Protein AF-E3MGV8-F1 (afdb_monomer_lite)

Organism: Caenorhabditis remanei (NCBI:txid31234)

Structure (mmCIF, N/CA/C/O backbone):
data_AF-E3MGV8-F1
#
_entry.id   AF-E3MGV8-F1
#
loop_
_atom_site.group_PDB
_atom_site.id
_atom_site.type_symbol
_atom_site.label_atom_id
_atom_site.label_alt_id
_atom_site.label_comp_id
_atom_site.label_asym_id
_atom_site.label_entity_id
_atom_site.label_seq_id
_atom_site.pdbx_PDB_ins_code
_atom_site.Cartn_x
_atom_site.Cartn_y
_atom_site.Cartn_z
_atom_site.occupancy
_atom_site.B_iso_or_equiv
_atom_site.auth_seq_id
_atom_site.auth_comp_id
_atom_site.auth_asym_id
_atom_site.auth_atom_id
_atom_site.pdbx_PDB_model_num
ATOM 1 N N . MET A 1 1 ? -1.929 -2.936 2.371 1.00 75.44 1 MET A N 1
ATOM 2 C CA . MET A 1 1 ? -3.155 -2.346 2.898 1.00 75.44 1 MET A CA 1
ATOM 3 C C . MET A 1 1 ? -4.130 -3.472 2.966 1.00 75.44 1 MET A C 1
ATOM 5 O O . MET A 1 1 ? -4.571 -3.972 1.936 1.00 75.44 1 MET A O 1
ATOM 9 N N . SER A 1 2 ? -4.279 -3.931 4.190 1.00 83.69 2 SER A N 1
ATOM 10 C CA . SER A 1 2 ? -5.145 -5.009 4.624 1.00 83.69 2 SER A CA 1
ATOM 11 C C . SER A 1 2 ? -6.063 -4.437 5.692 1.00 83.69 2 SER A C 1
ATOM 13 O O . SER A 1 2 ? -5.831 -3.326 6.197 1.00 83.69 2 SER A O 1
ATOM 15 N N . PHE A 1 3 ? -7.069 -5.204 6.084 1.00 87.88 3 PHE A N 1
ATOM 16 C CA . PHE A 1 3 ? -7.891 -4.831 7.233 1.00 87.88 3 PHE A CA 1
ATOM 17 C C . PHE A 1 3 ? -7.049 -4.717 8.509 1.00 87.88 3 PHE A C 1
ATOM 19 O O . PHE A 1 3 ? -7.281 -3.837 9.338 1.00 87.88 3 PHE A O 1
ATOM 26 N N . GLU A 1 4 ? -5.975 -5.500 8.614 1.00 88.12 4 GLU A N 1
ATOM 27 C CA . GLU A 1 4 ? -5.018 -5.476 9.727 1.00 88.12 4 GLU A CA 1
ATOM 28 C C . GLU A 1 4 ? -4.284 -4.140 9.903 1.00 88.12 4 GLU A C 1
ATOM 30 O O . GLU A 1 4 ? -3.794 -3.855 10.990 1.00 88.12 4 GLU A O 1
ATOM 35 N N . THR A 1 5 ? -4.219 -3.295 8.871 1.00 89.69 5 THR A N 1
ATOM 36 C CA . THR A 1 5 ? -3.551 -1.982 8.933 1.00 89.69 5 THR A CA 1
ATOM 37 C C . THR A 1 5 ? -4.519 -0.808 8.811 1.00 89.69 5 THR A C 1
ATOM 39 O O . THR A 1 5 ? -4.082 0.327 8.646 1.00 89.69 5 THR A O 1
ATOM 42 N N . PHE A 1 6 ? -5.829 -1.051 8.852 1.00 90.69 6 PHE A N 1
ATOM 43 C CA . PHE A 1 6 ? -6.860 -0.024 8.704 1.00 90.69 6 PHE A CA 1
ATOM 44 C C . PHE A 1 6 ? -7.769 0.026 9.933 1.00 90.69 6 PHE A C 1
ATOM 46 O O . PHE A 1 6 ? -8.224 -1.005 10.425 1.00 90.69 6 PHE A O 1
ATOM 53 N N . CYS A 1 7 ? -8.042 1.228 10.439 1.00 91.12 7 CYS A N 1
ATOM 54 C CA . CYS A 1 7 ? -9.047 1.449 11.473 1.00 91.12 7 CYS A CA 1
ATOM 55 C C . CYS A 1 7 ? -10.311 2.036 10.840 1.00 91.12 7 CYS A C 1
ATOM 57 O O . CYS A 1 7 ? -10.295 3.193 10.420 1.00 91.12 7 CYS A O 1
ATOM 59 N N . ALA A 1 8 ? -11.402 1.265 10.814 1.00 89.56 8 ALA A N 1
ATOM 60 C CA . ALA A 1 8 ? -12.671 1.701 10.232 1.00 89.56 8 ALA A CA 1
ATOM 61 C C . ALA A 1 8 ? -13.305 2.876 10.994 1.00 89.56 8 ALA A C 1
ATOM 63 O O . ALA A 1 8 ? -13.773 3.817 10.361 1.00 89.56 8 ALA A O 1
ATOM 64 N N . TYR A 1 9 ? -13.231 2.887 12.332 1.00 91.00 9 TYR A N 1
ATOM 65 C CA . TYR A 1 9 ? -13.786 3.977 13.147 1.00 91.00 9 TYR A CA 1
ATOM 66 C C . TYR A 1 9 ? -13.174 5.343 12.824 1.00 91.00 9 TYR A C 1
ATOM 68 O O . TYR A 1 9 ? -13.880 6.345 12.791 1.00 91.00 9 TYR A O 1
ATOM 76 N N . CYS A 1 10 ? -11.865 5.394 12.564 1.00 91.19 10 CYS A N 1
ATOM 77 C CA . CYS A 1 10 ? -11.175 6.648 12.252 1.00 91.19 10 CYS A CA 1
ATOM 78 C C . CYS A 1 10 ? -10.914 6.856 10.758 1.00 91.19 10 CYS A C 1
ATOM 80 O O . CYS A 1 10 ? -10.463 7.930 10.370 1.00 91.19 10 CYS A O 1
ATOM 82 N N . SER A 1 11 ? -11.144 5.841 9.921 1.00 88.75 11 SER A N 1
ATOM 83 C CA . SER A 1 11 ? -10.718 5.820 8.516 1.00 88.75 11 SER A CA 1
ATOM 84 C C . SER A 1 11 ? -9.218 6.112 8.321 1.00 88.75 11 SER A C 1
ATOM 86 O O . SER A 1 11 ? -8.808 6.737 7.341 1.00 88.75 11 SER A O 1
ATOM 88 N N . ILE A 1 12 ? -8.379 5.650 9.257 1.00 88.12 12 ILE A N 1
ATOM 89 C CA . ILE A 1 12 ? -6.921 5.856 9.246 1.00 88.12 12 ILE A CA 1
ATOM 90 C C . ILE A 1 12 ? -6.221 4.571 8.818 1.00 88.12 12 ILE A C 1
ATOM 92 O O . ILE A 1 12 ? -6.570 3.475 9.264 1.00 88.12 12 ILE A O 1
ATOM 96 N N . HIS A 1 13 ? -5.191 4.726 7.987 1.00 87.62 13 HIS A N 1
ATOM 97 C CA . HIS A 1 13 ? -4.306 3.639 7.605 1.00 87.62 13 HIS A CA 1
ATOM 98 C C . HIS A 1 13 ? -2.948 3.757 8.294 1.00 87.62 13 HIS A C 1
ATOM 100 O O . HIS A 1 13 ? -2.362 4.837 8.353 1.00 87.62 13 HIS A O 1
ATOM 106 N N . PHE A 1 14 ? -2.437 2.620 8.742 1.00 86.69 14 PHE A N 1
ATOM 107 C CA . PHE A 1 14 ? -1.170 2.487 9.445 1.00 86.69 14 PHE A CA 1
ATOM 108 C C . PHE A 1 14 ? -0.128 1.805 8.559 1.00 86.69 14 PHE A C 1
ATOM 110 O O . PHE A 1 14 ? -0.459 1.085 7.611 1.00 86.69 14 PHE A O 1
ATOM 117 N N . LEU A 1 15 ? 1.151 2.044 8.850 1.00 82.12 15 LEU A N 1
ATOM 118 C CA . LEU A 1 15 ? 2.240 1.390 8.125 1.00 82.12 15 LEU A CA 1
ATOM 119 C C . LEU A 1 15 ? 2.391 -0.068 8.558 1.00 82.12 15 LEU A C 1
ATOM 121 O O . LEU A 1 15 ? 2.665 -0.926 7.707 1.00 82.12 15 LEU A O 1
ATOM 125 N N . ASP A 1 16 ? 2.170 -0.312 9.850 1.00 83.56 16 ASP A N 1
ATOM 126 C CA . ASP A 1 16 ? 2.366 -1.583 10.535 1.00 83.56 16 ASP A CA 1
ATOM 127 C C . ASP A 1 16 ? 1.111 -1.980 11.347 1.00 83.56 16 ASP A C 1
ATOM 129 O O . ASP A 1 16 ? 0.490 -1.114 11.976 1.00 83.56 16 ASP A O 1
ATOM 133 N N . PRO A 1 17 ? 0.715 -3.268 11.369 1.00 88.94 17 PRO A N 1
ATOM 134 C CA . PRO A 1 17 ? -0.397 -3.744 12.196 1.00 88.94 17 PRO A CA 1
ATOM 135 C C . PRO A 1 17 ? -0.243 -3.411 13.688 1.00 88.94 17 PRO A C 1
ATOM 137 O O . PRO A 1 17 ? -1.228 -3.109 14.359 1.00 88.94 17 PRO A O 1
ATOM 140 N N . PHE A 1 18 ? 0.983 -3.399 14.214 1.00 90.88 18 PHE A N 1
ATOM 141 C CA . PHE A 1 18 ? 1.270 -3.028 15.598 1.00 90.88 18 PHE A CA 1
ATOM 142 C C . PHE A 1 18 ? 0.852 -1.586 15.907 1.00 90.88 18 PHE A C 1
ATOM 144 O O . PHE A 1 18 ? 0.292 -1.319 16.971 1.00 90.88 18 PHE A O 1
ATOM 151 N N . GLU A 1 19 ? 1.065 -0.654 14.973 1.00 92.12 19 GLU A N 1
ATOM 152 C CA . GLU A 1 19 ? 0.621 0.735 15.133 1.00 92.12 19 GLU A CA 1
ATOM 153 C C . GLU A 1 19 ? -0.908 0.824 15.196 1.00 92.12 19 GLU A C 1
ATOM 155 O O . GLU A 1 19 ? -1.439 1.556 16.035 1.00 92.12 19 GLU A O 1
ATOM 160 N N . LYS A 1 20 ? -1.622 0.037 14.374 1.00 91.88 20 LYS A N 1
ATOM 161 C CA . LYS A 1 20 ? -3.088 -0.066 14.453 1.00 91.88 20 LYS A CA 1
ATOM 162 C C . LYS A 1 20 ? -3.519 -0.603 15.817 1.00 91.88 20 LYS A C 1
ATOM 164 O O . LYS A 1 20 ? -4.413 -0.027 16.430 1.00 91.88 20 LYS A O 1
ATOM 169 N N . VAL A 1 21 ? -2.899 -1.680 16.302 1.00 93.12 21 VAL A N 1
ATOM 170 C CA . VAL A 1 21 ? -3.231 -2.278 17.608 1.00 93.12 21 VAL A CA 1
ATOM 171 C C . VAL A 1 21 ? -3.042 -1.260 18.731 1.00 93.12 21 VAL A C 1
ATOM 173 O O . VAL A 1 21 ? -3.936 -1.075 19.556 1.00 93.12 21 VAL A O 1
ATOM 176 N N . LEU A 1 22 ? -1.920 -0.536 18.729 1.00 95.25 22 LEU A N 1
ATOM 177 C CA . LEU A 1 22 ? -1.658 0.517 19.707 1.00 95.25 22 LEU A CA 1
ATOM 178 C C . LEU A 1 22 ? -2.684 1.658 19.607 1.00 95.25 22 LEU A C 1
ATOM 180 O O . LEU A 1 22 ? -3.145 2.166 20.627 1.00 95.25 22 LEU A O 1
ATOM 184 N N . HIS A 1 23 ? -3.069 2.051 18.392 1.00 95.25 23 HIS A N 1
ATOM 185 C CA . HIS A 1 23 ? -4.115 3.047 18.171 1.00 95.25 23 HIS A CA 1
ATOM 186 C C . HIS A 1 23 ? -5.469 2.589 18.732 1.00 95.25 23 HIS A C 1
ATOM 188 O O . HIS A 1 23 ? -6.098 3.336 19.478 1.00 95.25 23 HIS A O 1
ATOM 194 N N . VAL A 1 24 ? -5.898 1.360 18.433 1.00 95.00 24 VAL A N 1
ATOM 195 C CA . VAL A 1 24 ? -7.166 0.794 18.920 1.00 95.00 24 VAL A CA 1
ATOM 196 C C . VAL A 1 24 ? -7.194 0.716 20.446 1.00 95.00 24 VAL A C 1
ATOM 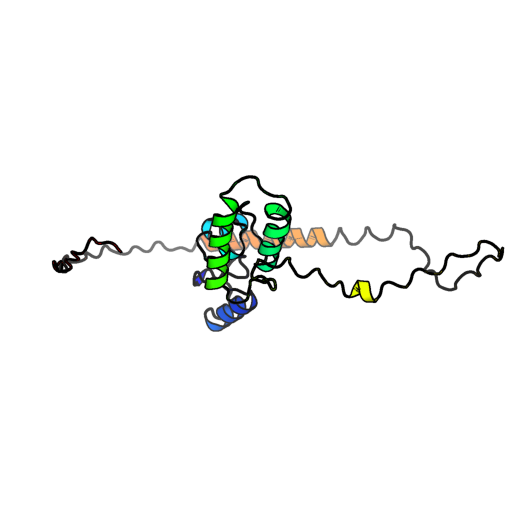198 O O . VAL A 1 24 ? -8.178 1.124 21.060 1.00 95.00 24 VAL A O 1
ATOM 201 N N . ALA A 1 25 ? -6.097 0.283 21.070 1.00 94.88 25 ALA A N 1
ATOM 202 C CA . ALA A 1 25 ? -5.979 0.244 22.525 1.00 94.88 25 ALA A CA 1
ATOM 203 C C . ALA A 1 25 ? -6.129 1.634 23.168 1.00 94.88 25 ALA A C 1
ATOM 205 O O . ALA A 1 25 ? -6.809 1.776 24.182 1.00 94.88 25 ALA A O 1
ATOM 206 N N . ASN A 1 26 ? -5.527 2.665 22.568 1.00 96.31 26 ASN A N 1
ATOM 207 C CA . ASN A 1 26 ? -5.500 4.012 23.143 1.00 96.31 26 ASN A CA 1
ATOM 208 C C . ASN A 1 26 ? -6.743 4.857 22.825 1.00 96.31 26 ASN A C 1
ATOM 210 O O . ASN A 1 26 ? -7.054 5.770 23.589 1.00 96.31 26 ASN A O 1
ATOM 214 N N . HIS A 1 27 ? -7.428 4.595 21.708 1.00 95.00 27 HIS A N 1
ATOM 215 C CA . HIS A 1 27 ? -8.516 5.447 21.210 1.00 95.00 27 HIS A CA 1
ATOM 216 C C . HIS A 1 27 ? -9.893 4.775 21.192 1.00 95.00 27 HIS A C 1
ATOM 218 O O . HIS A 1 27 ? -10.889 5.485 21.288 1.00 95.00 27 HIS A O 1
ATOM 224 N N . HIS A 1 28 ? -9.954 3.441 21.129 1.00 93.94 28 HIS A N 1
ATOM 225 C CA . HIS A 1 28 ? -11.202 2.669 20.988 1.00 93.94 28 HIS A CA 1
ATOM 226 C C . HIS A 1 28 ? -11.406 1.664 22.128 1.00 93.94 28 HIS A C 1
ATOM 228 O O . HIS A 1 28 ? -12.118 0.676 21.982 1.00 93.94 28 HIS A O 1
ATOM 234 N N . GLY A 1 29 ? -10.726 1.867 23.262 1.00 91.62 29 GLY A N 1
ATOM 235 C CA . GLY A 1 29 ? -10.839 0.987 24.431 1.00 91.62 29 GLY A CA 1
ATOM 236 C C . GLY A 1 29 ? -10.360 -0.448 24.187 1.00 91.62 29 GLY A C 1
ATOM 237 O O . GLY A 1 29 ? -10.723 -1.342 24.943 1.00 91.62 29 GLY A O 1
ATOM 238 N N . GLY A 1 30 ? -9.560 -0.677 23.140 1.00 89.12 30 GLY A N 1
ATOM 239 C CA . GLY A 1 30 ? -9.080 -2.007 22.770 1.00 89.12 30 GLY A CA 1
ATOM 240 C C . GLY A 1 30 ? -10.041 -2.828 21.911 1.00 89.12 30 GLY A C 1
ATOM 241 O O . GLY A 1 30 ? -9.673 -3.939 21.547 1.00 89.12 30 GLY A O 1
ATOM 242 N N . LEU A 1 31 ? -11.212 -2.299 21.545 1.00 87.44 31 LEU A N 1
ATOM 243 C CA . LEU A 1 31 ? -12.164 -2.987 20.673 1.00 87.44 31 LEU A CA 1
ATOM 244 C C . LEU A 1 31 ? -11.849 -2.669 19.203 1.00 87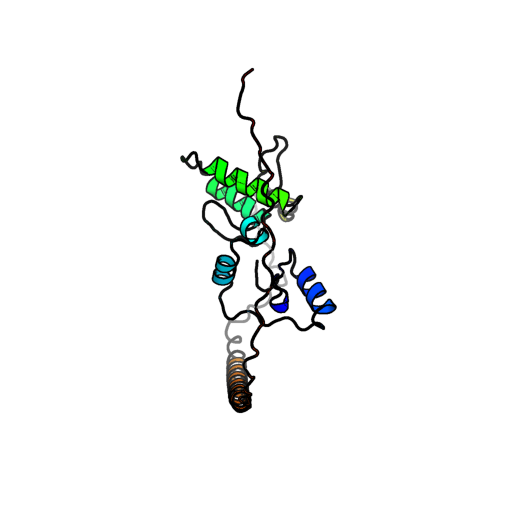.44 31 LEU A C 1
ATOM 246 O O . LEU A 1 31 ? -12.022 -1.522 18.774 1.00 87.44 31 LEU A O 1
ATOM 250 N N . PRO A 1 32 ? -11.322 -3.628 18.418 1.00 82.62 32 PRO A N 1
ATOM 251 C CA . PRO A 1 32 ? -11.091 -3.397 17.004 1.00 82.62 32 PRO A CA 1
ATOM 252 C C . PRO A 1 32 ? -12.435 -3.312 16.268 1.00 82.62 32 PRO A C 1
ATOM 254 O O . PRO A 1 32 ? -13.342 -4.083 16.574 1.00 82.62 32 PRO A O 1
ATOM 257 N N . PRO A 1 33 ? -12.573 -2.413 15.278 1.00 81.88 33 PRO A N 1
ATOM 258 C CA . PRO A 1 33 ? -13.749 -2.428 14.423 1.00 81.88 33 PRO A CA 1
ATOM 259 C C . PRO A 1 33 ? -13.840 -3.765 13.674 1.00 81.88 33 PRO A C 1
ATOM 261 O O . PRO A 1 33 ? -12.786 -4.318 13.325 1.00 81.88 33 PRO A O 1
ATOM 264 N N . PRO A 1 34 ? -15.061 -4.245 13.375 1.00 84.62 34 PRO A N 1
ATOM 265 C CA . PRO A 1 34 ? -15.243 -5.445 12.575 1.00 84.62 34 PRO A CA 1
ATOM 266 C C . PRO A 1 34 ? -14.579 -5.274 11.208 1.00 84.62 34 PRO A C 1
ATOM 268 O O . PRO A 1 34 ? -14.485 -4.164 10.662 1.00 84.62 34 PRO A O 1
ATOM 271 N N . ASN A 1 35 ? -14.092 -6.383 10.654 1.00 83.12 35 ASN A N 1
ATOM 272 C CA . ASN A 1 35 ? -13.606 -6.377 9.283 1.00 83.12 35 ASN A CA 1
ATOM 273 C C . ASN A 1 35 ? -14.783 -6.058 8.348 1.00 83.12 35 ASN A C 1
ATOM 275 O O . ASN A 1 35 ? -15.895 -6.534 8.572 1.00 83.12 35 ASN A O 1
ATOM 279 N N . PRO A 1 36 ? -14.576 -5.241 7.307 1.00 83.31 36 PRO A N 1
ATOM 280 C CA . PRO A 1 36 ? -15.653 -4.924 6.388 1.00 83.31 36 PRO A CA 1
ATOM 281 C C . PRO A 1 36 ? -16.049 -6.171 5.580 1.00 83.31 36 PRO A C 1
ATOM 283 O O . PRO A 1 36 ? -15.195 -6.985 5.230 1.00 83.31 36 PRO A O 1
ATOM 286 N N . VAL A 1 37 ? -17.333 -6.274 5.221 1.00 89.94 37 VAL A N 1
ATOM 287 C CA . VAL A 1 37 ? -17.941 -7.404 4.478 1.00 89.94 37 VAL A CA 1
ATOM 288 C C . VAL A 1 37 ? -17.593 -7.366 2.977 1.00 89.94 37 VAL A C 1
ATOM 290 O O . VAL A 1 37 ? -18.415 -7.592 2.093 1.00 89.94 37 VAL A O 1
ATOM 293 N N . ILE A 1 38 ? -16.358 -6.994 2.652 1.00 91.12 38 ILE A N 1
ATOM 294 C CA . ILE A 1 38 ? -15.835 -6.939 1.288 1.00 91.12 38 ILE A CA 1
ATOM 295 C C . ILE A 1 38 ? -14.502 -7.671 1.230 1.00 91.12 38 ILE A C 1
ATOM 297 O O . ILE A 1 38 ? -13.799 -7.799 2.227 1.00 91.12 38 ILE A O 1
ATOM 301 N N . SER A 1 39 ? -14.112 -8.120 0.039 1.00 90.94 39 SER A N 1
ATOM 302 C CA . SER A 1 39 ? -12.771 -8.678 -0.148 1.00 90.94 39 SER A CA 1
ATOM 303 C C . SER A 1 39 ? -11.695 -7.600 0.014 1.00 90.94 39 SER A C 1
ATOM 305 O O . SER A 1 39 ? -11.910 -6.427 -0.311 1.00 90.94 39 SER A O 1
ATOM 307 N N . GLU A 1 40 ? -10.496 -7.994 0.450 1.00 88.31 40 GLU A N 1
ATOM 308 C CA . GLU A 1 40 ? -9.362 -7.066 0.535 1.00 88.31 40 GLU A CA 1
ATOM 309 C C . GLU A 1 40 ? -9.000 -6.449 -0.819 1.00 88.31 40 GLU A C 1
ATOM 311 O O . GLU A 1 40 ? -8.595 -5.289 -0.884 1.00 88.31 40 GLU A O 1
ATOM 316 N N . ASP A 1 41 ? -9.148 -7.199 -1.910 1.00 86.88 41 ASP A N 1
ATOM 317 C CA . ASP A 1 41 ? -8.880 -6.675 -3.248 1.00 86.88 41 ASP A CA 1
ATOM 318 C C . ASP A 1 41 ? -9.857 -5.556 -3.603 1.00 86.88 41 ASP A C 1
ATOM 320 O O . ASP A 1 41 ? -9.444 -4.505 -4.098 1.00 86.88 41 ASP A O 1
ATOM 324 N N . TYR A 1 42 ? -11.137 -5.724 -3.264 1.00 88.56 42 TYR A N 1
ATOM 325 C CA . TYR A 1 42 ? -12.126 -4.669 -3.445 1.00 88.56 42 TYR A CA 1
ATOM 326 C C . TYR A 1 42 ? -11.852 -3.467 -2.534 1.00 88.56 42 TYR A C 1
ATOM 328 O O . TYR A 1 42 ? -11.885 -2.324 -2.992 1.00 88.56 42 TYR A O 1
ATOM 336 N N . PHE A 1 43 ? -11.474 -3.708 -1.277 1.00 89.12 43 PHE A N 1
ATOM 337 C CA . PHE A 1 43 ? -11.045 -2.657 -0.355 1.00 89.12 43 PHE A CA 1
ATOM 338 C C . PHE A 1 43 ? -9.873 -1.841 -0.922 1.00 89.12 43 PHE A C 1
ATOM 340 O O . PHE A 1 43 ? -9.915 -0.612 -0.946 1.00 89.12 43 PHE A O 1
ATOM 347 N N . ARG A 1 44 ? -8.843 -2.497 -1.466 1.00 87.12 44 ARG A N 1
ATOM 348 C CA . ARG A 1 44 ? -7.690 -1.817 -2.082 1.00 87.12 44 ARG A CA 1
ATOM 349 C C . ARG A 1 44 ? -8.095 -0.972 -3.290 1.00 87.12 44 ARG A C 1
ATOM 351 O O . ARG A 1 44 ? -7.538 0.108 -3.469 1.00 87.12 44 ARG A O 1
ATOM 358 N N . ILE A 1 45 ? -9.067 -1.423 -4.086 1.00 86.75 45 ILE A N 1
ATOM 359 C CA . ILE A 1 45 ? -9.612 -0.650 -5.214 1.00 86.75 45 ILE A CA 1
ATOM 360 C C . ILE A 1 45 ? -10.327 0.610 -4.712 1.00 86.75 45 ILE A C 1
ATOM 362 O O . ILE A 1 45 ? -10.067 1.705 -5.220 1.00 86.75 45 ILE A O 1
ATOM 366 N N . LEU A 1 46 ? -11.183 0.490 -3.693 1.00 88.06 46 LEU A N 1
ATOM 367 C CA . LEU A 1 46 ? -11.871 1.641 -3.095 1.00 88.06 46 LEU A CA 1
ATOM 368 C C . LEU A 1 46 ? -10.877 2.651 -2.508 1.00 88.06 46 LEU A C 1
ATOM 370 O O . LEU A 1 46 ? -11.043 3.861 -2.654 1.00 88.06 46 LEU A O 1
ATOM 374 N N . HIS A 1 47 ? -9.792 2.153 -1.920 1.00 87.19 47 HIS A N 1
ATOM 375 C CA . HIS A 1 47 ? -8.747 2.962 -1.307 1.00 87.19 47 HIS A CA 1
ATOM 376 C C . HIS A 1 47 ? -7.556 3.247 -2.236 1.00 87.19 47 HIS A C 1
ATOM 378 O O . HIS A 1 47 ? -6.512 3.681 -1.760 1.00 87.19 47 HIS A O 1
ATOM 384 N N . HIS A 1 48 ? -7.672 3.082 -3.559 1.00 84.94 48 HIS A N 1
ATOM 385 C CA . HIS A 1 48 ? -6.523 3.224 -4.469 1.00 84.94 48 HIS A CA 1
ATOM 386 C C . HIS A 1 48 ? -5.916 4.638 -4.516 1.00 84.94 48 HIS A C 1
ATOM 388 O O . HIS A 1 48 ? -4.771 4.807 -4.934 1.00 84.94 48 HIS A O 1
ATOM 394 N N . TYR A 1 49 ? -6.658 5.666 -4.097 1.00 85.25 49 TYR A N 1
ATOM 395 C CA . TYR A 1 49 ? -6.136 7.028 -3.950 1.00 85.25 49 TYR A CA 1
ATOM 396 C C . TYR A 1 49 ? -5.254 7.201 -2.710 1.00 85.25 49 TYR A C 1
ATOM 398 O O . TYR A 1 49 ? -4.578 8.218 -2.580 1.00 85.25 49 TYR A O 1
ATOM 406 N N . GLN A 1 50 ? -5.260 6.234 -1.789 1.00 88.31 50 GLN A N 1
ATOM 407 C CA . GLN A 1 50 ? -4.466 6.315 -0.577 1.00 88.31 50 GLN A CA 1
ATOM 408 C C . GLN A 1 50 ? -2.973 6.197 -0.922 1.00 88.31 50 GLN A C 1
ATOM 410 O O . GLN A 1 50 ? -2.564 5.183 -1.500 1.00 88.31 50 GLN A O 1
ATOM 415 N N . PRO A 1 51 ? -2.150 7.177 -0.505 1.00 86.81 51 PRO A N 1
ATOM 416 C CA . PRO A 1 51 ? -0.691 7.195 -0.636 1.00 86.81 51 PRO A CA 1
ATOM 417 C C . PRO A 1 51 ? -0.023 5.817 -0.476 1.00 86.81 51 PRO A C 1
ATOM 419 O O . PRO A 1 51 ? 0.646 5.280 -1.359 1.00 86.81 51 PRO A O 1
ATOM 422 N N . LEU A 1 52 ? -0.318 5.175 0.648 1.00 84.38 52 LEU A N 1
ATOM 423 C CA . LEU A 1 52 ? 0.264 3.900 1.043 1.00 84.38 52 LEU A CA 1
ATOM 424 C C . LEU A 1 52 ? -0.248 2.696 0.228 1.00 84.38 52 LEU A C 1
ATOM 426 O O . LEU A 1 52 ? 0.473 1.704 0.105 1.00 84.38 52 LEU A O 1
ATOM 430 N N . VAL A 1 53 ? -1.457 2.762 -0.346 1.00 88.62 53 VAL A N 1
ATOM 431 C CA . VAL A 1 53 ? -1.941 1.753 -1.310 1.00 88.62 53 VAL A CA 1
ATOM 432 C C . VAL A 1 53 ? -1.159 1.891 -2.612 1.00 88.62 53 VAL A C 1
ATOM 434 O O . VAL A 1 53 ? -0.630 0.901 -3.117 1.00 88.62 53 VAL A O 1
ATOM 437 N N . GLN A 1 54 ? -1.011 3.116 -3.120 1.00 90.50 54 GLN A N 1
ATOM 438 C CA . GLN A 1 54 ? -0.248 3.393 -4.341 1.00 90.50 54 GLN A CA 1
ATOM 439 C C . GLN A 1 54 ? 1.217 2.975 -4.197 1.00 90.50 54 GLN A C 1
ATOM 441 O O . GLN A 1 54 ? 1.767 2.320 -5.082 1.00 90.50 54 GLN A O 1
ATOM 446 N N . ALA A 1 55 ? 1.829 3.253 -3.044 1.00 90.12 55 ALA A N 1
ATOM 447 C CA . ALA A 1 55 ? 3.208 2.874 -2.753 1.00 90.12 55 ALA A CA 1
ATOM 448 C C . ALA A 1 55 ? 3.456 1.355 -2.783 1.00 90.12 55 ALA A C 1
ATOM 450 O O . ALA A 1 55 ? 4.575 0.911 -3.028 1.00 90.12 55 ALA A O 1
ATOM 451 N N . ARG A 1 56 ? 2.424 0.541 -2.545 1.00 90.56 56 ARG A N 1
ATOM 452 C CA . ARG A 1 56 ? 2.502 -0.929 -2.558 1.00 90.56 56 ARG A CA 1
ATOM 453 C C . ARG A 1 56 ? 1.893 -1.559 -3.812 1.00 90.56 56 ARG A C 1
ATOM 455 O O . ARG A 1 56 ? 1.855 -2.779 -3.917 1.00 90.56 56 ARG A O 1
ATOM 462 N N . THR A 1 57 ? 1.447 -0.750 -4.767 1.00 91.44 57 THR A N 1
ATOM 463 C CA . THR A 1 57 ? 0.824 -1.218 -6.008 1.00 91.44 57 THR A CA 1
ATOM 464 C C . THR A 1 57 ? 1.771 -0.974 -7.171 1.00 91.44 57 THR A C 1
ATOM 466 O O . THR A 1 57 ? 2.302 0.126 -7.326 1.00 91.44 57 THR A O 1
ATOM 469 N N . CYS A 1 58 ? 2.000 -1.991 -8.002 1.00 91.19 58 CYS A N 1
ATOM 470 C CA . CYS A 1 58 ? 2.815 -1.833 -9.197 1.00 91.19 58 CYS A CA 1
ATOM 471 C C . CYS A 1 58 ? 2.125 -0.851 -10.156 1.00 91.19 58 CYS A C 1
ATOM 473 O O . CYS A 1 58 ? 1.006 -1.120 -10.592 1.00 91.19 58 CYS A O 1
ATOM 475 N N . PRO A 1 59 ? 2.777 0.245 -10.578 1.00 89.44 59 PRO A N 1
ATOM 476 C CA . PRO A 1 59 ? 2.121 1.254 -11.405 1.00 89.44 59 PRO A CA 1
ATOM 477 C C . PRO A 1 59 ? 1.981 0.822 -12.879 1.00 89.44 59 PRO A C 1
ATOM 479 O O . PRO A 1 59 ? 1.418 1.555 -13.685 1.00 89.44 59 PRO A O 1
ATOM 482 N N . ILE A 1 60 ? 2.510 -0.355 -13.246 1.00 87.38 60 ILE A N 1
ATOM 483 C CA . ILE A 1 60 ? 2.502 -0.883 -14.619 1.00 87.38 60 ILE A CA 1
ATOM 484 C C . ILE A 1 60 ? 1.420 -1.952 -14.788 1.00 87.38 60 ILE A C 1
ATOM 486 O O . ILE A 1 60 ? 0.643 -1.885 -15.735 1.00 87.38 60 ILE A O 1
ATOM 490 N N . CYS A 1 61 ? 1.368 -2.939 -13.889 1.00 89.31 61 CYS A N 1
ATOM 491 C CA . CYS A 1 61 ? 0.407 -4.045 -13.966 1.00 89.31 61 CYS A CA 1
ATOM 492 C C . CYS A 1 61 ? -0.693 -3.998 -12.896 1.00 89.31 61 CYS A C 1
ATOM 494 O O . CYS A 1 61 ? -1.531 -4.893 -12.864 1.00 89.31 61 CYS A O 1
ATOM 496 N N . LEU A 1 62 ? -0.694 -2.975 -12.032 1.00 89.06 62 LEU A N 1
ATOM 497 C CA . LEU A 1 62 ? -1.653 -2.783 -10.936 1.00 89.06 62 LEU A CA 1
ATOM 498 C C . LEU A 1 62 ? -1.685 -3.929 -9.912 1.00 89.06 62 LEU A C 1
ATOM 500 O O . LEU A 1 62 ? -2.609 -4.022 -9.109 1.00 89.06 62 LEU A O 1
ATOM 504 N N . LEU A 1 63 ? -0.652 -4.775 -9.900 1.00 90.62 63 LEU A N 1
ATOM 505 C CA . LEU A 1 63 ? -0.492 -5.820 -8.898 1.00 90.62 63 LEU A CA 1
ATOM 506 C C . LEU A 1 63 ? -0.204 -5.197 -7.529 1.00 90.62 63 LEU A C 1
ATOM 508 O O . LEU A 1 63 ? 0.781 -4.470 -7.363 1.00 90.62 63 LEU A O 1
ATOM 512 N N . PHE A 1 64 ? -1.033 -5.522 -6.544 1.00 89.75 64 PHE A N 1
ATOM 513 C CA . PHE A 1 64 ? -0.792 -5.168 -5.152 1.00 89.75 64 PHE A CA 1
ATOM 514 C C . PHE A 1 64 ? 0.253 -6.108 -4.529 1.00 89.75 64 PHE A C 1
ATOM 516 O O . PHE A 1 64 ? 0.167 -7.324 -4.680 1.00 89.75 64 PHE A O 1
ATOM 523 N N . CYS A 1 65 ? 1.237 -5.549 -3.825 1.00 89.62 65 CYS A N 1
ATOM 524 C CA . CYS A 1 65 ? 2.287 -6.290 -3.124 1.00 89.62 65 CYS A CA 1
ATOM 525 C C . CYS A 1 65 ? 2.175 -6.087 -1.608 1.00 89.62 65 CYS A C 1
ATOM 527 O O . CYS A 1 65 ? 1.727 -5.041 -1.134 1.00 89.62 65 CYS A O 1
ATOM 529 N N . SER A 1 66 ? 2.647 -7.051 -0.820 1.00 85.50 66 SER A N 1
ATOM 530 C CA . SER A 1 66 ? 2.499 -7.029 0.644 1.00 85.50 66 SER A CA 1
ATOM 531 C C . SER A 1 66 ? 3.236 -5.837 1.272 1.00 85.50 66 SER A C 1
ATOM 533 O O . SER A 1 66 ? 2.760 -5.202 2.221 1.00 85.50 66 SER A O 1
ATOM 535 N N . ASN A 1 67 ? 4.391 -5.485 0.701 1.00 85.88 67 ASN A N 1
ATOM 536 C CA . ASN A 1 67 ? 5.227 -4.362 1.115 1.00 85.88 67 ASN A CA 1
ATOM 537 C C . ASN A 1 67 ? 5.899 -3.656 -0.082 1.00 85.88 67 ASN A C 1
ATOM 539 O O . ASN A 1 67 ? 5.908 -4.153 -1.208 1.00 85.88 67 ASN A O 1
ATOM 543 N N . ILE A 1 68 ? 6.471 -2.474 0.177 1.00 88.94 68 ILE A N 1
ATOM 544 C CA . ILE A 1 68 ? 7.101 -1.616 -0.845 1.00 88.94 68 ILE A CA 1
ATOM 545 C C . ILE A 1 68 ? 8.325 -2.300 -1.471 1.00 88.94 68 ILE A C 1
ATOM 547 O O . ILE A 1 68 ? 8.509 -2.223 -2.684 1.00 88.94 68 ILE A O 1
ATOM 551 N N . ALA A 1 69 ? 9.133 -3.013 -0.678 1.00 88.06 69 ALA A N 1
ATOM 552 C CA . ALA A 1 69 ? 10.324 -3.702 -1.175 1.00 88.06 69 ALA A CA 1
ATOM 553 C C . ALA A 1 69 ? 9.969 -4.842 -2.147 1.00 88.06 69 ALA A C 1
ATOM 555 O O . ALA A 1 69 ? 10.647 -5.037 -3.154 1.00 88.06 69 ALA A O 1
ATOM 556 N N . GLU A 1 70 ? 8.881 -5.565 -1.882 1.00 89.69 70 GLU A N 1
ATOM 557 C CA . GLU A 1 70 ? 8.329 -6.578 -2.780 1.00 89.69 70 GLU A CA 1
ATOM 558 C C . GLU A 1 70 ? 7.818 -5.946 -4.081 1.00 89.69 70 GLU A C 1
ATOM 560 O O . GLU A 1 70 ? 8.142 -6.438 -5.163 1.00 89.69 70 GLU A O 1
ATOM 565 N N . CYS A 1 71 ? 7.117 -4.810 -3.996 1.00 91.25 71 CYS A N 1
ATOM 566 C CA . CYS A 1 71 ? 6.679 -4.058 -5.174 1.00 91.25 71 CYS A CA 1
ATOM 567 C C . CYS A 1 71 ? 7.869 -3.587 -6.024 1.00 91.25 71 CYS A C 1
ATOM 569 O O . CYS A 1 71 ? 7.913 -3.815 -7.234 1.00 91.25 71 CYS A O 1
ATOM 571 N N . GLN A 1 72 ? 8.893 -3.013 -5.387 1.00 88.25 72 GLN A N 1
ATOM 572 C CA . GLN A 1 72 ? 10.134 -2.603 -6.045 1.00 88.25 72 GLN A CA 1
ATOM 573 C C . GLN A 1 72 ? 10.827 -3.797 -6.725 1.00 88.25 72 GLN A C 1
ATOM 575 O O . GLN A 1 72 ? 11.240 -3.709 -7.884 1.00 88.25 72 GLN A O 1
ATOM 580 N N . ALA A 1 73 ? 10.917 -4.939 -6.036 1.00 87.81 73 ALA A N 1
ATOM 581 C CA . ALA A 1 73 ? 11.487 -6.170 -6.576 1.00 87.81 73 ALA A CA 1
ATOM 582 C C . ALA A 1 73 ? 10.701 -6.698 -7.784 1.00 87.81 73 ALA A C 1
ATOM 584 O O . ALA A 1 73 ? 11.305 -7.114 -8.776 1.00 87.81 73 ALA A O 1
ATOM 585 N N . HIS A 1 74 ? 9.370 -6.676 -7.707 1.00 90.75 74 HIS A N 1
ATOM 586 C CA . HIS A 1 74 ? 8.479 -7.050 -8.797 1.00 90.75 74 HIS A CA 1
ATOM 587 C C . HIS A 1 74 ? 8.718 -6.159 -10.020 1.00 90.75 74 HIS A C 1
ATOM 589 O O . HIS A 1 74 ? 8.989 -6.673 -11.106 1.00 90.75 74 HIS A O 1
ATOM 595 N N . ILE A 1 75 ? 8.718 -4.835 -9.836 1.00 88.00 75 ILE A N 1
ATOM 596 C CA . ILE A 1 75 ? 8.972 -3.862 -10.905 1.00 88.00 75 ILE A CA 1
ATOM 597 C C . ILE A 1 75 ? 10.319 -4.146 -11.582 1.00 88.00 75 ILE A C 1
ATOM 599 O O . ILE A 1 75 ? 10.388 -4.254 -12.809 1.00 88.00 75 ILE A O 1
ATOM 603 N N . TYR A 1 76 ? 11.375 -4.360 -10.793 1.00 83.69 76 TYR A N 1
ATOM 604 C CA . TYR A 1 76 ? 12.702 -4.670 -11.319 1.00 83.69 76 TYR A CA 1
ATOM 605 C C . TYR A 1 76 ? 12.720 -5.964 -12.149 1.00 83.69 76 TYR A C 1
ATOM 607 O O . TYR A 1 76 ? 13.212 -5.980 -13.277 1.00 83.69 76 TYR A O 1
ATOM 615 N N . ARG A 1 77 ? 12.163 -7.057 -11.615 1.00 84.56 77 ARG A N 1
ATOM 616 C CA . ARG A 1 77 ? 12.229 -8.391 -12.237 1.00 84.56 77 ARG A CA 1
ATOM 617 C C . ARG A 1 77 ? 11.302 -8.551 -13.436 1.00 84.56 77 ARG A C 1
ATOM 619 O O . ARG A 1 77 ? 11.658 -9.245 -14.382 1.00 84.56 77 ARG A O 1
ATOM 626 N N . VAL A 1 78 ? 10.114 -7.960 -13.380 1.00 85.88 78 VAL A N 1
ATOM 627 C CA . VAL A 1 78 ? 9.053 -8.194 -14.366 1.00 85.88 78 VAL A CA 1
ATOM 628 C C . VAL A 1 78 ? 9.038 -7.122 -15.441 1.00 85.88 78 VAL A C 1
ATOM 630 O O . VAL A 1 78 ? 8.746 -7.448 -16.588 1.00 85.88 78 VAL A O 1
ATOM 633 N N . HIS A 1 79 ? 9.373 -5.874 -15.102 1.00 83.00 79 HIS A N 1
ATOM 634 C CA . HIS A 1 79 ? 9.209 -4.739 -16.011 1.00 83.00 79 HIS A CA 1
ATOM 635 C C . HIS A 1 79 ? 10.523 -4.104 -16.478 1.00 83.00 79 HIS A C 1
ATOM 637 O O . HIS A 1 79 ? 10.605 -3.671 -17.626 1.00 83.00 79 HIS A O 1
ATOM 643 N N . LEU A 1 80 ? 11.567 -4.073 -15.646 1.00 75.88 80 LEU A N 1
ATOM 644 C CA . LEU A 1 80 ? 12.877 -3.555 -16.067 1.00 75.88 80 LEU A CA 1
ATOM 645 C C . LEU A 1 80 ? 13.760 -4.639 -16.699 1.00 75.88 80 LEU A C 1
ATOM 647 O O . LEU A 1 80 ? 14.362 -4.398 -17.743 1.00 75.88 80 LEU A O 1
ATOM 651 N N . ALA A 1 81 ? 13.802 -5.848 -16.128 1.00 65.06 81 ALA A N 1
ATOM 652 C CA . ALA A 1 81 ? 14.634 -6.936 -16.652 1.00 65.06 81 ALA A CA 1
ATOM 653 C C . ALA A 1 81 ? 14.165 -7.470 -18.021 1.00 65.06 81 ALA A C 1
ATOM 655 O O . ALA A 1 81 ? 14.960 -8.048 -18.759 1.00 65.06 81 ALA A O 1
ATOM 656 N N . THR A 1 82 ? 12.894 -7.266 -18.378 1.00 60.69 82 THR A N 1
ATOM 657 C CA . THR A 1 82 ? 12.291 -7.760 -19.628 1.00 60.69 82 THR A CA 1
ATOM 658 C C . THR A 1 82 ? 12.277 -6.735 -20.767 1.00 60.69 82 THR A C 1
ATOM 660 O O . THR A 1 82 ? 11.803 -7.075 -21.845 1.00 60.69 82 THR A O 1
ATOM 663 N N . GLN A 1 83 ? 12.832 -5.527 -20.573 1.00 58.25 83 GLN A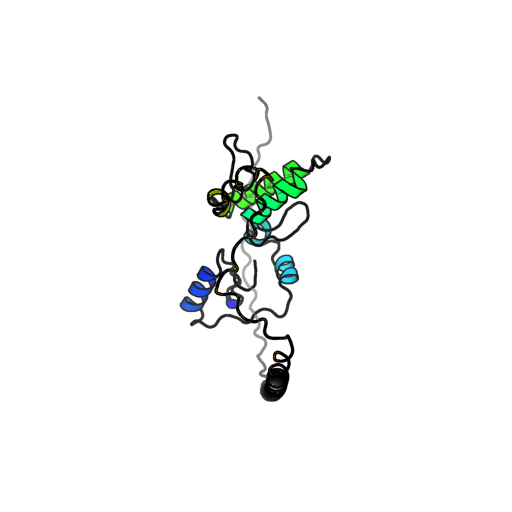 N 1
ATOM 664 C CA . GLN A 1 83 ? 12.870 -4.430 -21.559 1.00 58.25 83 GLN A CA 1
ATOM 665 C C . GLN A 1 83 ? 11.521 -4.206 -22.268 1.00 58.25 83 GLN A C 1
ATOM 667 O O . GLN A 1 83 ? 11.291 -4.663 -23.388 1.00 58.25 83 GLN A O 1
ATOM 672 N N . PHE A 1 84 ? 10.620 -3.447 -21.642 1.00 55.06 84 PHE A N 1
ATOM 673 C CA . PHE A 1 84 ? 9.417 -2.981 -22.333 1.00 55.06 84 PHE A CA 1
ATOM 674 C C . PHE A 1 84 ? 9.787 -2.030 -23.493 1.00 55.06 84 PHE A C 1
ATOM 676 O O . PHE A 1 84 ? 10.499 -1.052 -23.268 1.00 55.06 84 PHE A O 1
ATOM 683 N N . PRO A 1 85 ? 9.261 -2.231 -24.717 1.00 54.16 85 PRO A N 1
ATOM 684 C CA . PRO A 1 85 ? 9.537 -1.363 -25.867 1.00 54.16 85 PRO A CA 1
ATOM 685 C C . PRO A 1 85 ? 8.778 -0.018 -25.841 1.00 54.16 85 PRO A C 1
ATOM 687 O O . PRO A 1 85 ? 8.793 0.714 -26.829 1.00 54.16 85 PRO A O 1
ATOM 690 N N . TYR A 1 86 ? 8.101 0.332 -24.740 1.00 52.81 86 TYR A N 1
ATOM 691 C CA . TYR A 1 86 ? 7.218 1.499 -24.660 1.00 52.81 86 TYR A CA 1
ATOM 692 C C . TYR A 1 86 ? 7.814 2.602 -23.774 1.00 52.81 86 TYR A C 1
ATOM 694 O O . TYR A 1 86 ? 7.994 2.433 -22.570 1.00 52.81 86 TYR A O 1
ATOM 702 N N . GLY A 1 87 ? 8.074 3.768 -24.371 1.00 54.06 87 GLY A N 1
ATOM 703 C CA . GLY A 1 87 ? 8.700 4.931 -23.725 1.00 54.06 87 GLY A CA 1
ATOM 704 C C . GLY A 1 87 ? 7.894 5.618 -22.609 1.00 54.06 87 GLY A C 1
ATOM 705 O O . GLY A 1 87 ? 8.367 6.611 -22.069 1.00 54.06 87 GLY A O 1
ATOM 706 N N . SER A 1 88 ? 6.709 5.119 -22.239 1.00 58.56 88 SER A N 1
ATOM 707 C CA . SER A 1 88 ? 5.910 5.620 -21.106 1.00 58.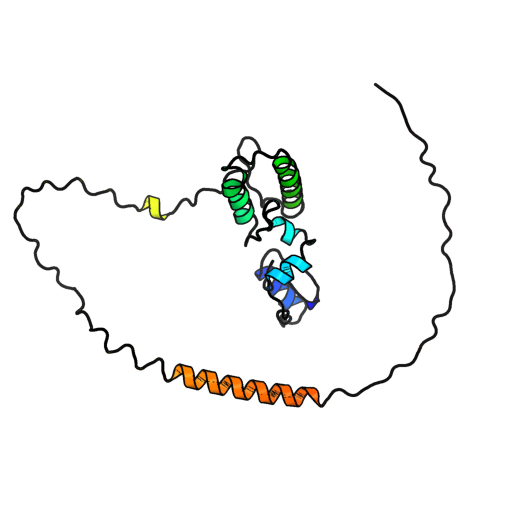56 88 SER A CA 1
ATOM 708 C C . SER A 1 88 ? 6.294 4.996 -19.758 1.00 58.56 88 SER A C 1
ATOM 710 O O . SER A 1 88 ? 6.037 5.595 -18.712 1.00 58.56 88 SER A O 1
ATOM 712 N N . VAL A 1 89 ? 6.948 3.827 -19.768 1.00 66.25 89 VAL A N 1
ATOM 713 C CA . VAL A 1 89 ? 7.376 3.102 -18.557 1.00 66.25 89 VAL A CA 1
ATOM 714 C C . VAL A 1 89 ? 8.303 3.937 -17.657 1.00 66.25 89 VAL A C 1
ATOM 716 O O . VAL A 1 89 ? 8.081 3.941 -16.446 1.00 66.25 89 VAL A O 1
ATOM 719 N N . PRO A 1 90 ? 9.276 4.713 -18.183 1.00 73.75 90 PRO A N 1
ATOM 720 C CA . PRO A 1 90 ? 10.147 5.536 -17.344 1.00 73.75 90 PRO A CA 1
ATOM 721 C C . PRO A 1 90 ? 9.415 6.655 -16.590 1.00 73.75 90 PRO A C 1
ATOM 723 O O . PRO A 1 90 ? 9.796 6.978 -15.470 1.00 73.75 90 PRO A O 1
ATOM 726 N N . MET A 1 91 ? 8.366 7.243 -17.179 1.00 78.62 91 MET A N 1
ATOM 727 C CA . MET A 1 91 ? 7.635 8.363 -16.572 1.00 78.62 91 MET A CA 1
ATOM 728 C C . MET A 1 91 ? 6.694 7.896 -15.459 1.00 78.62 91 MET A C 1
ATOM 730 O O . MET A 1 91 ? 6.653 8.488 -14.386 1.00 78.62 91 MET A O 1
ATOM 734 N N . VAL A 1 92 ? 5.952 6.815 -15.701 1.00 82.12 92 VAL A N 1
ATOM 735 C CA . VAL A 1 92 ? 5.056 6.229 -14.694 1.00 82.12 92 VAL A CA 1
ATOM 736 C C . VAL A 1 92 ? 5.866 5.701 -13.506 1.00 82.12 92 VAL A C 1
ATOM 738 O O . VAL A 1 92 ? 5.496 5.906 -12.351 1.00 82.12 92 VAL A O 1
ATOM 741 N N . LEU A 1 93 ? 7.022 5.090 -13.781 1.00 84.31 93 LEU A N 1
ATOM 742 C CA . LEU A 1 93 ? 7.930 4.630 -12.738 1.00 84.31 93 LEU A CA 1
ATOM 743 C C . LEU A 1 93 ? 8.542 5.790 -11.944 1.00 84.31 93 LEU A C 1
ATOM 745 O O . LEU A 1 93 ? 8.603 5.710 -10.722 1.00 84.31 93 LEU A O 1
ATOM 749 N N . SER A 1 94 ? 8.972 6.874 -12.598 1.00 83.50 94 SER A N 1
ATOM 750 C CA . SER A 1 94 ? 9.546 8.022 -11.885 1.00 83.50 94 SER A CA 1
ATOM 751 C C . SER A 1 94 ? 8.519 8.732 -11.001 1.00 83.50 94 SER A C 1
ATOM 753 O O . SER A 1 94 ? 8.841 9.098 -9.872 1.00 83.50 94 SER A O 1
ATOM 755 N N . GLN A 1 95 ? 7.270 8.863 -11.459 1.00 87.50 95 GLN A N 1
ATOM 756 C CA . GLN A 1 95 ? 6.171 9.382 -10.640 1.00 87.50 95 GLN A CA 1
ATOM 757 C C . GLN A 1 95 ? 5.916 8.506 -9.414 1.00 87.50 95 GLN A C 1
ATOM 759 O O . GLN A 1 95 ? 5.823 9.024 -8.301 1.00 87.50 95 GLN A O 1
ATOM 764 N N . TRP A 1 96 ? 5.863 7.186 -9.605 1.00 90.56 96 TRP A N 1
ATOM 765 C CA . TRP A 1 96 ? 5.705 6.247 -8.501 1.00 90.56 96 TRP A CA 1
ATOM 766 C C . TRP A 1 96 ? 6.859 6.353 -7.499 1.00 90.56 96 TRP A C 1
ATOM 768 O O . TRP A 1 96 ? 6.609 6.501 -6.307 1.00 90.56 96 TRP A O 1
ATOM 778 N N . LEU A 1 97 ? 8.114 6.377 -7.965 1.00 88.56 97 LEU A N 1
ATOM 779 C CA . LEU A 1 97 ? 9.282 6.527 -7.091 1.00 88.56 97 LEU A CA 1
ATOM 780 C C . LEU A 1 97 ? 9.211 7.808 -6.265 1.00 88.56 97 LEU A C 1
ATOM 782 O O . LEU A 1 97 ? 9.374 7.751 -5.052 1.00 88.56 97 LEU A O 1
ATOM 786 N N . ASN A 1 98 ? 8.915 8.942 -6.900 1.00 88.75 98 ASN A N 1
ATOM 787 C CA . ASN A 1 98 ? 8.795 10.223 -6.207 1.00 88.75 98 ASN A CA 1
ATOM 788 C C . ASN A 1 98 ? 7.681 10.192 -5.151 1.00 88.75 98 ASN A C 1
ATOM 790 O O . ASN A 1 98 ? 7.871 10.687 -4.040 1.00 88.75 98 ASN A O 1
ATOM 794 N N . SER A 1 99 ? 6.541 9.577 -5.479 1.00 89.38 99 SER A N 1
ATOM 795 C CA . SER A 1 99 ? 5.425 9.391 -4.550 1.00 89.38 99 SER A CA 1
ATOM 796 C C . SER A 1 99 ? 5.840 8.554 -3.338 1.00 89.38 99 SER A C 1
ATOM 798 O O . SER A 1 99 ? 5.607 8.957 -2.199 1.00 89.38 99 SER A O 1
ATOM 800 N N . VAL A 1 100 ? 6.514 7.422 -3.564 1.00 89.88 100 VAL A N 1
ATOM 801 C CA . VAL A 1 100 ? 6.999 6.552 -2.485 1.00 89.88 100 VAL A CA 1
ATOM 802 C C . VAL A 1 100 ? 8.056 7.255 -1.639 1.00 89.88 100 VAL A C 1
ATOM 804 O O . VAL A 1 100 ? 7.968 7.210 -0.418 1.00 89.88 100 VAL A O 1
ATOM 807 N N . SER A 1 101 ? 9.022 7.951 -2.245 1.00 89.25 101 SER A N 1
ATOM 808 C CA . SER A 1 101 ? 10.042 8.707 -1.510 1.00 89.25 101 SER A CA 1
ATOM 809 C C . SER A 1 101 ? 9.437 9.790 -0.615 1.00 89.25 101 SER A C 1
ATOM 811 O O . SER A 1 101 ? 9.931 10.007 0.489 1.00 89.25 101 SER A O 1
ATOM 813 N N . ALA A 1 102 ? 8.378 10.464 -1.077 1.00 87.44 102 ALA A N 1
ATOM 814 C CA . ALA A 1 102 ? 7.705 11.515 -0.319 1.00 87.44 102 ALA A CA 1
ATOM 815 C C . ALA A 1 102 ? 6.883 10.964 0.858 1.00 87.44 102 ALA A C 1
ATOM 817 O O . ALA A 1 102 ? 6.833 11.581 1.918 1.00 87.44 102 ALA A O 1
ATOM 818 N N . GLN A 1 103 ? 6.235 9.813 0.674 1.00 85.44 103 GLN A N 1
ATOM 819 C CA . GLN A 1 103 ? 5.277 9.256 1.637 1.00 85.44 103 GLN A CA 1
ATOM 820 C C . GLN A 1 103 ? 5.902 8.226 2.583 1.00 85.44 103 GLN A C 1
ATOM 822 O O . GLN A 1 103 ? 5.411 8.011 3.688 1.00 85.44 103 GLN A O 1
ATOM 827 N N . CYS A 1 104 ? 6.980 7.572 2.153 1.00 83.50 104 CYS A N 1
ATOM 828 C CA . CYS A 1 104 ? 7.686 6.530 2.891 1.00 83.50 104 CYS A CA 1
ATOM 829 C C . CYS A 1 104 ? 9.207 6.760 2.810 1.00 83.50 104 CYS A C 1
ATOM 831 O O . CYS A 1 104 ? 9.915 6.030 2.103 1.00 83.50 104 CYS A O 1
ATOM 833 N N . PRO A 1 105 ? 9.739 7.774 3.519 1.00 83.12 105 PRO A N 1
ATOM 834 C CA . PRO A 1 105 ? 11.165 8.074 3.500 1.00 83.12 105 PRO A CA 1
ATOM 835 C C . PRO A 1 105 ? 11.996 6.854 3.921 1.00 83.12 105 PRO A C 1
ATOM 837 O O . PRO A 1 105 ? 11.742 6.243 4.955 1.00 83.12 105 PRO A O 1
ATOM 840 N N . GLY A 1 106 ? 12.995 6.494 3.112 1.00 83.50 106 GLY A N 1
ATOM 841 C CA . GLY A 1 106 ? 13.884 5.355 3.381 1.00 83.50 106 GLY A CA 1
ATOM 842 C C . GLY A 1 106 ? 13.334 3.975 2.999 1.00 83.50 106 GLY A C 1
ATOM 843 O O . GLY A 1 106 ? 14.044 2.989 3.173 1.00 83.50 106 GLY A O 1
ATOM 844 N N . ALA A 1 107 ? 12.117 3.880 2.450 1.00 83.56 107 ALA A N 1
ATOM 845 C CA . ALA A 1 107 ? 11.553 2.601 2.008 1.00 83.56 107 ALA A CA 1
ATOM 846 C C . ALA A 1 107 ? 12.166 2.071 0.698 1.00 83.56 107 ALA A C 1
ATOM 848 O O . ALA A 1 107 ? 12.124 0.869 0.444 1.00 83.56 107 ALA A O 1
ATOM 849 N N . LEU A 1 108 ? 12.719 2.961 -0.133 1.00 83.62 108 LEU A N 1
ATOM 850 C CA . LEU A 1 108 ? 13.352 2.610 -1.404 1.00 83.62 108 LEU A CA 1
ATOM 851 C C . LEU A 1 108 ? 14.853 2.391 -1.233 1.00 83.62 108 LEU A C 1
ATOM 853 O O . LEU A 1 108 ? 15.534 3.151 -0.543 1.00 83.62 108 LEU A O 1
ATOM 857 N N . THR A 1 109 ? 15.376 1.387 -1.930 1.00 81.31 109 THR A N 1
ATOM 858 C CA . THR A 1 109 ? 16.818 1.145 -2.025 1.00 81.31 109 THR A CA 1
ATOM 859 C C . THR A 1 109 ? 17.362 1.631 -3.364 1.00 81.31 109 THR A C 1
ATOM 861 O O . THR A 1 109 ? 16.790 1.364 -4.422 1.00 81.31 109 THR A O 1
ATOM 864 N N . TYR A 1 110 ? 18.500 2.321 -3.314 1.00 78.38 110 TYR A N 1
ATOM 865 C CA . TYR A 1 110 ? 19.198 2.843 -4.486 1.00 78.38 110 TYR A CA 1
ATOM 866 C C . TYR A 1 110 ? 20.608 2.258 -4.571 1.00 78.38 110 TYR A C 1
ATOM 868 O O . TYR A 1 110 ? 21.210 1.928 -3.546 1.00 78.38 110 TYR A O 1
ATOM 876 N N . ASP A 1 111 ? 21.115 2.090 -5.789 1.00 78.12 111 ASP A N 1
ATOM 877 C CA . ASP A 1 111 ? 22.506 1.718 -6.029 1.00 78.12 111 ASP A CA 1
ATOM 878 C C . ASP A 1 111 ? 23.435 2.941 -5.941 1.00 78.12 111 ASP A C 1
ATOM 880 O O . ASP A 1 111 ? 23.004 4.072 -5.706 1.00 78.12 111 ASP A O 1
ATOM 884 N N . SER A 1 112 ? 24.741 2.713 -6.095 1.00 75.62 112 SER A N 1
ATOM 885 C CA . SER A 1 112 ? 25.755 3.775 -6.047 1.00 75.62 112 SER A CA 1
ATOM 886 C C . SER A 1 112 ? 25.592 4.839 -7.134 1.00 75.62 112 SER A C 1
ATOM 888 O O . SER A 1 112 ? 26.101 5.944 -6.967 1.00 75.62 112 SER A O 1
ATOM 890 N N . ASP A 1 113 ? 24.890 4.514 -8.220 1.00 73.19 113 ASP A N 1
ATOM 891 C CA . ASP A 1 113 ? 24.634 5.404 -9.351 1.00 73.19 113 ASP A CA 1
ATOM 892 C C . ASP A 1 113 ? 23.284 6.138 -9.216 1.00 73.19 113 ASP A C 1
ATOM 894 O O . ASP A 1 113 ? 22.896 6.900 -10.101 1.00 73.19 113 ASP A O 1
ATOM 898 N N . GLY A 1 114 ? 22.568 5.937 -8.101 1.00 68.38 114 GLY A N 1
ATOM 899 C CA . GLY A 1 114 ? 21.277 6.564 -7.818 1.00 68.38 114 GLY A CA 1
ATOM 900 C C . GLY A 1 114 ? 20.094 5.922 -8.546 1.00 68.38 114 GLY A C 1
ATOM 901 O O . GLY A 1 114 ? 18.994 6.475 -8.519 1.00 68.38 114 GLY A O 1
ATOM 902 N N . ASN A 1 115 ? 20.283 4.762 -9.180 1.00 72.19 115 ASN A N 1
ATOM 903 C CA . ASN A 1 115 ? 19.191 3.994 -9.772 1.00 72.19 115 ASN A CA 1
ATOM 904 C C . ASN A 1 115 ? 18.532 3.107 -8.715 1.00 72.19 115 ASN A C 1
ATOM 906 O O . ASN A 1 115 ? 19.115 2.821 -7.671 1.00 72.19 115 ASN A O 1
ATOM 910 N N . ILE A 1 116 ? 17.307 2.648 -8.989 1.00 69.25 116 ILE A N 1
ATOM 911 C CA . ILE A 1 116 ? 16.630 1.655 -8.147 1.00 69.25 116 ILE A CA 1
ATOM 912 C C . ILE A 1 116 ? 17.538 0.428 -8.031 1.00 69.25 116 ILE A C 1
ATOM 914 O O . ILE A 1 116 ? 17.788 -0.257 -9.028 1.00 69.25 116 ILE A O 1
ATOM 918 N N . ALA A 1 117 ? 17.994 0.128 -6.815 1.00 68.12 117 ALA A N 1
ATOM 919 C CA . ALA A 1 117 ? 18.790 -1.063 -6.595 1.00 68.12 117 ALA A CA 1
ATOM 920 C C . ALA A 1 117 ? 17.914 -2.304 -6.813 1.00 68.12 117 ALA A C 1
ATOM 922 O O . ALA A 1 117 ? 16.740 -2.319 -6.408 1.00 68.12 117 ALA A O 1
ATOM 923 N N . PRO A 1 118 ? 18.467 -3.382 -7.397 1.00 65.31 118 PRO A N 1
ATOM 924 C CA . PRO A 1 118 ? 17.826 -4.679 -7.287 1.00 65.31 118 PRO A CA 1
ATOM 925 C C . PRO A 1 118 ? 17.609 -4.994 -5.799 1.00 65.31 118 PRO A C 1
ATOM 927 O O . PRO A 1 118 ? 18.431 -4.594 -4.964 1.00 65.31 118 PRO A O 1
ATOM 930 N N . PRO A 1 119 ? 16.530 -5.714 -5.443 1.00 62.97 119 PRO A N 1
ATOM 931 C CA . PRO A 1 119 ? 16.351 -6.156 -4.068 1.00 62.97 119 PRO A CA 1
ATOM 932 C C . PRO A 1 119 ? 17.633 -6.864 -3.620 1.00 62.97 119 PRO A C 1
ATOM 934 O O . PRO A 1 119 ? 18.210 -7.608 -4.429 1.00 62.97 119 PRO A O 1
ATOM 937 N N . PRO A 1 120 ? 18.097 -6.650 -2.373 1.00 59.25 120 PRO A N 1
ATOM 938 C CA . PRO A 1 120 ? 19.226 -7.408 -1.868 1.00 59.25 120 PRO A CA 1
ATOM 939 C C . PRO A 1 120 ? 18.897 -8.877 -2.109 1.00 59.25 120 PRO A C 1
ATOM 941 O O . PRO A 1 120 ? 17.829 -9.356 -1.716 1.00 59.25 120 PRO A O 1
ATOM 944 N N . SER A 1 121 ? 19.768 -9.574 -2.848 1.00 54.59 121 SER A N 1
ATOM 945 C CA . SER A 1 121 ? 19.632 -11.022 -2.977 1.00 54.59 121 SER A CA 1
ATOM 946 C C . SER A 1 121 ? 19.473 -11.550 -1.559 1.00 54.59 121 SER A C 1
ATOM 948 O O . SER A 1 121 ? 20.253 -11.111 -0.708 1.00 54.59 121 SER A O 1
ATOM 950 N N . PRO A 1 122 ? 18.483 -12.414 -1.262 1.00 50.34 122 PRO A N 1
ATOM 951 C CA . PRO A 1 122 ? 18.428 -13.028 0.045 1.00 50.34 122 PRO A CA 1
ATOM 952 C C . PRO A 1 122 ? 19.767 -13.733 0.199 1.00 50.34 122 PRO A C 1
ATOM 954 O O . PRO A 1 122 ? 20.042 -14.737 -0.465 1.00 50.34 122 PRO A O 1
ATOM 957 N N . SER A 1 123 ? 20.643 -13.139 1.004 1.00 45.44 123 SER A N 1
ATOM 958 C CA . SER A 1 123 ? 21.856 -13.754 1.494 1.00 45.44 123 SER A CA 1
ATOM 959 C C . SER A 1 123 ? 21.348 -14.900 2.333 1.00 45.44 123 SER A C 1
ATOM 961 O O . SER A 1 123 ? 21.111 -14.737 3.522 1.00 45.44 123 SER A O 1
ATOM 963 N N . SER A 1 124 ? 21.025 -16.012 1.676 1.00 42.88 124 SER A N 1
ATOM 964 C CA . SER A 1 124 ? 20.482 -17.180 2.331 1.00 42.88 124 SER A CA 1
ATOM 965 C C . SER A 1 124 ? 21.535 -17.561 3.364 1.00 42.88 124 SER A C 1
ATOM 967 O O . SER A 1 124 ? 22.642 -17.935 2.957 1.00 42.88 124 SER A O 1
ATOM 969 N N . PRO A 1 125 ? 21.263 -17.431 4.676 1.00 49.16 125 PRO A N 1
ATOM 970 C CA . PRO A 1 125 ? 22.252 -17.790 5.691 1.00 49.16 125 PRO A CA 1
ATOM 971 C C . PRO A 1 125 ? 22.649 -19.271 5.546 1.00 49.16 125 PRO A C 1
ATOM 973 O O . PRO A 1 125 ? 23.753 -19.674 5.899 1.00 49.16 125 PRO A O 1
ATOM 976 N N . TRP A 1 126 ? 21.798 -20.055 4.882 1.00 46.16 126 TRP A N 1
ATOM 977 C CA . TRP A 1 126 ? 22.003 -21.446 4.507 1.00 46.16 126 TRP A CA 1
ATOM 978 C C . TRP A 1 126 ? 23.096 -21.690 3.455 1.00 46.16 126 TRP A C 1
ATOM 980 O O . TRP A 1 126 ? 23.647 -22.787 3.420 1.00 46.16 126 TRP A O 1
ATOM 990 N N . ARG A 1 127 ? 23.491 -20.708 2.625 1.00 46.94 127 ARG A N 1
ATOM 991 C CA . ARG A 1 127 ? 24.624 -20.901 1.689 1.00 46.94 127 ARG A CA 1
ATOM 992 C C . ARG A 1 127 ? 25.985 -20.903 2.384 1.00 46.94 127 ARG A C 1
ATOM 994 O O . ARG A 1 127 ? 26.920 -21.475 1.835 1.00 46.94 127 ARG A O 1
ATOM 1001 N N . ALA A 1 128 ? 26.096 -20.318 3.578 1.00 47.12 128 ALA A N 1
ATOM 1002 C CA . ALA A 1 128 ? 27.314 -20.399 4.385 1.00 47.12 128 ALA A CA 1
ATOM 1003 C C . ALA A 1 128 ? 27.474 -21.765 5.082 1.00 47.12 128 ALA A C 1
ATOM 1005 O O . ALA A 1 128 ? 28.558 -22.077 5.566 1.00 47.12 128 ALA A O 1
ATOM 1006 N N . MET A 1 129 ? 26.416 -22.586 5.104 1.00 42.97 129 MET A N 1
ATOM 1007 C CA . MET A 1 129 ? 26.413 -23.933 5.682 1.00 42.97 129 MET A CA 1
ATOM 1008 C C . MET A 1 129 ? 26.189 -25.034 4.642 1.00 42.97 129 MET A C 1
ATOM 1010 O O . MET A 1 129 ? 25.872 -26.159 5.017 1.00 42.97 129 MET A O 1
ATOM 1014 N N . ALA A 1 130 ? 26.350 -24.746 3.345 1.00 46.16 130 ALA A N 1
ATOM 1015 C CA . ALA A 1 130 ? 26.426 -25.812 2.356 1.00 46.16 130 ALA A CA 1
ATOM 1016 C C . ALA A 1 130 ? 27.664 -26.666 2.688 1.00 46.16 130 ALA A C 1
ATOM 1018 O O . ALA A 1 130 ? 28.780 -26.139 2.630 1.00 46.16 130 ALA A O 1
ATOM 1019 N N . PRO A 1 131 ? 27.503 -27.949 3.064 1.00 51.19 131 PRO A N 1
ATOM 1020 C CA . PRO A 1 131 ? 28.640 -28.828 3.254 1.00 51.19 131 PRO A CA 1
ATOM 1021 C C . PRO A 1 131 ? 29.428 -28.842 1.950 1.00 51.19 131 PRO A C 1
ATOM 1023 O O . PRO A 1 131 ? 28.849 -28.995 0.870 1.00 51.19 131 PRO A O 1
ATOM 1026 N N . THR A 1 132 ? 30.740 -28.652 2.043 1.00 54.53 132 THR A N 1
ATOM 1027 C CA . THR A 1 132 ? 31.653 -28.878 0.926 1.00 54.53 132 THR A CA 1
ATOM 1028 C C . THR A 1 132 ? 31.288 -30.217 0.280 1.00 54.53 132 THR A C 1
ATOM 1030 O O . THR A 1 132 ? 31.153 -31.204 1.012 1.00 54.53 132 THR A O 1
ATOM 1033 N N . PRO A 1 133 ? 31.088 -30.286 -1.051 1.00 60.34 133 PRO A N 1
ATOM 1034 C CA . PRO A 1 133 ? 30.823 -31.562 -1.697 1.00 60.34 133 PRO A CA 1
ATOM 1035 C C . PRO A 1 133 ? 31.959 -32.522 -1.324 1.00 60.34 133 PRO A C 1
ATOM 1037 O O . PRO A 1 133 ? 33.129 -32.123 -1.405 1.00 60.34 133 PRO A O 1
ATOM 1040 N N . PRO A 1 134 ? 31.653 -33.747 -0.860 1.00 59.88 134 PRO A N 1
ATOM 1041 C CA . PRO A 1 134 ? 32.698 -34.703 -0.548 1.00 59.88 134 PRO A CA 1
ATOM 1042 C C . PRO A 1 134 ? 33.548 -34.932 -1.806 1.00 59.88 134 PRO A C 1
ATOM 1044 O O . PRO A 1 134 ? 33.020 -34.888 -2.924 1.00 59.88 134 PRO A O 1
ATOM 1047 N N . PRO A 1 135 ? 34.865 -35.153 -1.652 1.00 60.16 135 PRO A N 1
ATOM 1048 C CA . PRO A 1 135 ? 35.721 -35.480 -2.782 1.00 60.16 135 PRO A CA 1
ATOM 1049 C C . PRO A 1 135 ? 35.151 -36.696 -3.530 1.00 60.16 135 PRO A C 1
ATOM 1051 O O . PRO A 1 135 ? 34.527 -37.559 -2.905 1.00 60.16 135 PRO A O 1
ATOM 1054 N N . PRO A 1 136 ? 35.338 -36.785 -4.858 1.00 54.44 136 PRO A N 1
ATOM 1055 C CA . PRO A 1 136 ? 34.803 -37.889 -5.640 1.00 54.44 136 PRO A CA 1
ATOM 1056 C C . PRO A 1 136 ? 35.327 -39.217 -5.084 1.00 54.44 136 PRO A C 1
ATOM 1058 O O . PRO A 1 136 ? 36.534 -39.462 -5.063 1.00 54.44 136 PRO A O 1
ATOM 1061 N N . TYR A 1 137 ? 34.407 -40.060 -4.612 1.00 47.41 137 TYR A N 1
ATOM 1062 C CA . TYR A 1 137 ? 34.703 -41.401 -4.121 1.00 47.41 137 TYR A CA 1
ATOM 1063 C C . TYR A 1 137 ? 35.435 -42.209 -5.204 1.00 47.41 137 TYR A C 1
ATOM 1065 O O . TYR A 1 137 ? 34.937 -42.367 -6.321 1.00 47.41 137 TYR A O 1
ATOM 1073 N N . SER A 1 138 ? 36.612 -42.745 -4.869 1.00 50.16 138 SER A N 1
ATOM 1074 C CA . SER A 1 138 ? 37.271 -43.776 -5.668 1.00 50.16 138 SER A CA 1
ATOM 1075 C C . SER A 1 138 ? 36.534 -45.099 -5.475 1.00 50.16 138 SER A C 1
ATOM 1077 O O . SER A 1 138 ? 36.500 -45.640 -4.373 1.00 50.16 138 SER A O 1
ATOM 1079 N N . TRP A 1 139 ? 35.964 -45.635 -6.549 1.00 49.50 139 TRP A N 1
ATOM 1080 C CA . TRP A 1 139 ? 35.169 -46.868 -6.584 1.00 49.50 139 TRP A CA 1
ATOM 1081 C C . TRP A 1 139 ? 35.993 -48.166 -6.433 1.00 49.50 139 TRP A C 1
ATOM 1083 O O . TRP A 1 139 ? 35.666 -49.182 -7.039 1.00 49.50 139 TRP A O 1
ATOM 1093 N N . LEU A 1 140 ? 37.073 -48.158 -5.651 1.00 50.25 140 LEU A N 1
ATOM 1094 C CA . LEU A 1 140 ? 37.855 -49.357 -5.339 1.00 50.25 140 LEU A CA 1
ATOM 1095 C C . LEU A 1 140 ? 37.919 -49.561 -3.825 1.00 50.25 140 LEU A C 1
ATOM 1097 O O . LEU A 1 140 ? 38.969 -49.398 -3.221 1.00 50.25 140 LEU A O 1
ATOM 1101 N N . ASP A 1 141 ? 36.796 -49.939 -3.222 1.00 45.16 141 ASP A N 1
ATOM 1102 C CA . ASP A 1 141 ? 36.843 -50.811 -2.050 1.00 45.16 141 ASP A CA 1
ATOM 1103 C C . ASP A 1 141 ? 35.501 -51.532 -1.866 1.00 45.16 141 ASP A C 1
ATOM 1105 O O . ASP A 1 141 ? 34.466 -50.930 -1.578 1.00 45.16 141 ASP A O 1
ATOM 1109 N N . HIS A 1 142 ? 35.503 -52.847 -2.088 1.00 52.12 142 HIS A N 1
ATOM 1110 C CA . HIS A 1 142 ? 34.342 -53.723 -1.930 1.00 52.12 142 HIS A CA 1
ATOM 1111 C C . HIS A 1 142 ? 34.166 -54.127 -0.465 1.00 52.12 142 HIS A C 1
ATOM 1113 O O . HIS A 1 142 ? 34.285 -55.303 -0.121 1.00 52.12 142 HIS A O 1
ATOM 1119 N N . THR A 1 143 ? 33.843 -53.166 0.397 1.00 56.06 143 THR A N 1
ATOM 1120 C CA . THR A 1 143 ? 33.452 -53.481 1.775 1.00 56.06 143 THR A CA 1
ATOM 1121 C C . THR A 1 143 ? 32.052 -52.930 2.041 1.00 56.06 143 THR A C 1
ATOM 1123 O O . THR A 1 143 ? 31.874 -51.712 1.992 1.00 56.06 143 THR A O 1
ATOM 1126 N N . PRO A 1 144 ? 31.028 -53.777 2.278 1.00 58.38 144 PRO A N 1
ATOM 1127 C CA . PRO A 1 144 ? 29.707 -53.279 2.637 1.00 58.38 144 PRO A CA 1
ATOM 1128 C C . PRO A 1 144 ? 29.776 -52.575 4.004 1.00 58.38 144 PRO A C 1
ATOM 1130 O O . PRO A 1 144 ? 30.439 -53.084 4.914 1.00 58.38 144 PRO A O 1
ATOM 1133 N N . PRO A 1 145 ? 29.113 -51.417 4.175 1.00 63.66 145 PRO A N 1
ATOM 1134 C CA . PRO A 1 145 ? 29.083 -50.735 5.460 1.00 63.66 145 PRO A CA 1
ATOM 1135 C C . PRO A 1 145 ? 28.305 -51.567 6.496 1.00 63.66 145 PRO A C 1
ATOM 1137 O O . PRO A 1 145 ? 27.350 -52.263 6.134 1.00 63.66 145 PRO A O 1
ATOM 1140 N N . PRO A 1 146 ? 28.679 -51.509 7.787 1.00 62.81 146 PRO A N 1
ATOM 1141 C CA . PRO A 1 146 ? 27.910 -52.154 8.844 1.00 62.81 146 PRO A CA 1
ATOM 1142 C C . PRO A 1 146 ? 26.527 -51.491 8.989 1.00 62.81 146 PRO A C 1
ATOM 1144 O O . PRO A 1 146 ? 26.396 -50.287 8.751 1.00 62.81 146 PRO A O 1
ATOM 1147 N N . PRO A 1 147 ? 25.486 -52.239 9.398 1.00 56.91 147 PRO A N 1
ATOM 1148 C CA . PRO A 1 147 ? 24.171 -51.661 9.641 1.00 56.91 147 PRO A CA 1
ATOM 1149 C C . PRO A 1 147 ? 24.234 -50.690 10.827 1.00 56.91 147 PRO A C 1
ATOM 1151 O O . PRO A 1 147 ? 24.703 -51.042 11.911 1.00 56.91 147 PRO A O 1
ATOM 1154 N N . TYR A 1 148 ? 23.755 -49.463 10.619 1.00 54.66 148 TYR A N 1
ATOM 1155 C CA . TYR A 1 148 ? 23.598 -48.474 11.684 1.00 54.66 148 TYR A CA 1
ATOM 1156 C C . TYR A 1 148 ? 22.556 -48.956 12.711 1.00 54.66 148 TYR A C 1
ATOM 1158 O O . TYR A 1 148 ? 21.454 -49.348 12.318 1.00 54.66 148 TYR A O 1
ATOM 1166 N N . PRO A 1 149 ? 22.847 -48.897 14.022 1.00 49.16 149 PRO A N 1
ATOM 1167 C CA . PRO A 1 149 ? 21.845 -49.115 15.052 1.00 49.16 149 PRO A CA 1
ATOM 1168 C C . PRO A 1 149 ? 21.005 -47.840 15.199 1.00 49.16 149 PRO A C 1
ATOM 1170 O O . PRO A 1 149 ? 21.517 -46.815 15.644 1.00 49.16 149 PRO A O 1
ATOM 1173 N N . GLY A 1 150 ? 19.722 -47.900 14.830 1.00 56.97 150 GLY A N 1
ATOM 1174 C CA . GLY A 1 150 ? 18.764 -46.842 15.176 1.00 56.97 150 GLY A CA 1
ATOM 1175 C C . GLY A 1 150 ? 17.809 -46.365 14.084 1.00 56.97 150 GLY A C 1
ATOM 1176 O O . GLY A 1 150 ? 17.373 -45.220 14.153 1.00 56.97 150 GLY A O 1
ATOM 1177 N N . THR A 1 151 ? 17.441 -47.184 13.096 1.00 52.97 151 THR A N 1
ATOM 1178 C CA . THR A 1 151 ? 16.255 -46.867 12.288 1.00 52.97 151 THR A CA 1
ATOM 1179 C C . THR A 1 151 ? 14.986 -47.135 13.109 1.00 52.97 151 THR A C 1
ATOM 1181 O O . THR A 1 151 ? 14.819 -48.245 13.623 1.00 52.97 151 THR A O 1
ATOM 1184 N N . PRO A 1 152 ? 14.076 -46.155 13.259 1.00 51.66 152 PRO A N 1
ATOM 1185 C CA . PRO A 1 152 ? 12.764 -46.427 13.814 1.00 51.66 152 PRO A CA 1
ATOM 1186 C C . PRO A 1 152 ? 11.999 -47.329 12.845 1.00 51.66 152 PRO A C 1
ATOM 1188 O O . PRO A 1 152 ? 12.028 -47.152 11.626 1.00 51.66 152 PRO A O 1
ATOM 1191 N N . ILE A 1 153 ? 11.344 -48.333 13.419 1.00 51.81 153 ILE A N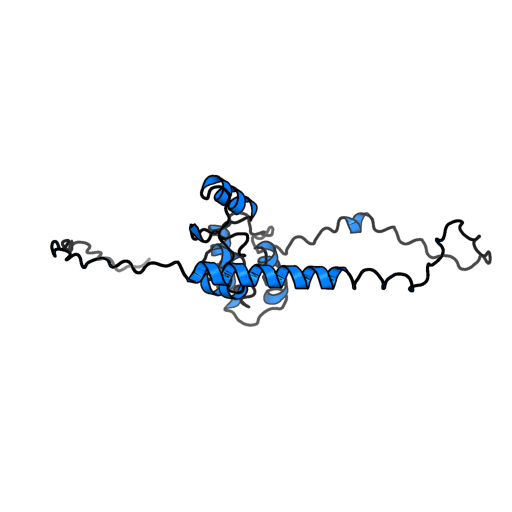 1
ATOM 1192 C CA . ILE A 1 153 ? 10.438 -49.246 12.732 1.00 51.81 153 ILE A CA 1
ATOM 1193 C C . ILE A 1 153 ? 9.360 -48.403 12.046 1.00 51.81 153 ILE A C 1
ATOM 1195 O O . ILE A 1 153 ? 8.654 -47.644 12.708 1.00 51.81 153 ILE A O 1
ATOM 1199 N N . PHE A 1 154 ? 9.248 -48.542 10.724 1.00 46.91 154 PHE A N 1
ATOM 1200 C CA . PHE A 1 154 ? 8.127 -48.028 9.943 1.00 46.91 154 PHE A CA 1
ATOM 1201 C C . PHE A 1 154 ? 6.829 -48.553 10.567 1.00 46.91 154 PHE A C 1
ATOM 1203 O O . PHE A 1 154 ? 6.530 -49.745 10.477 1.00 46.91 154 PHE A O 1
ATOM 1210 N N . ARG A 1 155 ? 6.069 -47.671 11.222 1.00 47.25 155 ARG A N 1
ATOM 1211 C CA . ARG A 1 155 ? 4.664 -47.934 11.518 1.00 47.25 155 ARG A CA 1
ATOM 1212 C C . ARG A 1 155 ? 3.884 -47.739 10.223 1.00 47.25 155 ARG A C 1
ATOM 1214 O O . ARG A 1 155 ? 3.969 -46.698 9.579 1.00 47.25 155 ARG A O 1
ATOM 1221 N N . SER A 1 156 ? 3.207 -48.801 9.818 1.00 54.28 156 SER A N 1
ATOM 1222 C CA . SER A 1 156 ? 2.298 -48.867 8.680 1.00 54.28 156 SER A CA 1
ATOM 1223 C C . SER A 1 156 ? 1.162 -47.847 8.810 1.00 54.28 156 SER A C 1
ATOM 1225 O O . SER A 1 156 ? 0.667 -47.599 9.906 1.00 54.28 156 SER A O 1
ATOM 1227 N N . ALA A 1 157 ? 0.761 -47.279 7.671 1.00 51.53 157 ALA A N 1
ATOM 1228 C CA . ALA A 1 157 ? -0.195 -46.181 7.501 1.00 51.53 157 ALA A CA 1
ATOM 1229 C C . ALA A 1 157 ? -1.669 -46.558 7.778 1.00 51.53 157 ALA A C 1
ATOM 1231 O O . ALA A 1 157 ? -2.553 -46.202 7.009 1.00 51.53 157 ALA A O 1
ATOM 1232 N N . SER A 1 158 ? -1.939 -47.310 8.844 1.00 54.00 158 SER A N 1
ATOM 1233 C CA . SER A 1 158 ? -3.290 -47.792 9.173 1.00 54.00 158 SER A CA 1
ATOM 1234 C C . SER A 1 158 ? -3.835 -47.271 10.506 1.00 54.00 158 SER A C 1
ATOM 1236 O O . SER A 1 158 ? -4.958 -47.611 10.844 1.00 54.00 158 SER A O 1
ATOM 1238 N N . ASP A 1 159 ? -3.086 -46.420 11.216 1.00 46.03 159 ASP A N 1
ATOM 1239 C CA . ASP A 1 159 ? -3.482 -45.828 12.511 1.00 46.03 159 ASP A CA 1
ATOM 1240 C C . ASP A 1 159 ? -3.821 -44.316 12.422 1.00 46.03 159 ASP A C 1
ATOM 1242 O O . ASP A 1 159 ? -3.925 -43.652 13.446 1.00 46.03 159 ASP A O 1
ATOM 1246 N N . ILE A 1 160 ? -3.966 -43.733 11.220 1.00 52.50 160 ILE A N 1
ATOM 1247 C CA . ILE A 1 160 ? -4.227 -42.283 11.015 1.00 52.50 160 ILE A CA 1
ATOM 1248 C C . ILE A 1 160 ? -5.579 -42.061 10.307 1.00 52.50 160 ILE A C 1
ATOM 1250 O O . ILE A 1 160 ? -5.681 -41.283 9.371 1.00 52.50 160 ILE A O 1
ATOM 1254 N N . MET A 1 161 ? -6.630 -42.790 10.688 1.00 47.28 161 MET A N 1
ATOM 1255 C CA . MET A 1 161 ? -7.996 -42.509 10.198 1.00 47.28 161 MET A CA 1
ATOM 1256 C C . MET A 1 161 ? -9.051 -42.634 11.303 1.00 47.28 161 MET A C 1
ATOM 1258 O O . MET A 1 161 ? -10.135 -43.142 11.056 1.00 47.28 161 MET A O 1
ATOM 1262 N N . GLN A 1 162 ? -8.732 -42.239 12.537 1.00 50.69 162 GLN A N 1
ATOM 1263 C CA . GLN A 1 162 ? -9.694 -42.330 13.647 1.00 50.69 162 GLN A CA 1
ATOM 1264 C C . GLN A 1 162 ? -9.692 -41.093 14.554 1.00 50.69 162 GLN A C 1
ATOM 1266 O O . GLN A 1 162 ? -9.972 -41.200 15.738 1.00 50.69 162 GLN A O 1
ATOM 1271 N N . VAL A 1 163 ? -9.305 -39.935 14.013 1.00 48.22 163 VAL A N 1
ATOM 1272 C CA . VAL A 1 163 ? -9.333 -38.647 14.738 1.00 48.22 163 VAL A CA 1
ATOM 1273 C C . VAL A 1 163 ? -10.101 -37.573 13.954 1.00 48.22 163 VAL A C 1
ATOM 1275 O O . VAL A 1 163 ? -10.453 -36.556 14.518 1.00 48.22 163 VAL A O 1
ATOM 1278 N N . GLY A 1 164 ? -10.408 -37.801 12.671 1.00 43.94 164 GLY A N 1
ATOM 1279 C CA . GLY A 1 164 ? -11.063 -36.797 11.822 1.00 43.94 164 GLY A CA 1
ATOM 1280 C C . GLY A 1 164 ? -12.592 -36.841 11.795 1.00 43.94 164 GLY A C 1
ATOM 1281 O O . GLY A 1 164 ? -13.173 -35.985 11.157 1.00 43.94 164 GLY A O 1
ATOM 1282 N N . GLU A 1 165 ? -13.236 -37.828 12.427 1.00 48.97 165 GLU A N 1
ATOM 1283 C CA . GLU A 1 165 ? -14.711 -37.903 12.471 1.00 48.97 165 GLU A CA 1
ATOM 1284 C C . GLU A 1 165 ? -15.292 -37.228 13.728 1.00 48.97 165 GLU A C 1
ATOM 1286 O O . GLU A 1 165 ? -16.463 -36.891 13.729 1.00 48.97 165 GLU A O 1
ATOM 1291 N N . GLU A 1 166 ? -14.491 -37.006 14.780 1.00 49.25 166 GLU A N 1
ATOM 1292 C CA . GLU A 1 166 ? -14.961 -36.343 16.013 1.00 49.25 166 GLU A CA 1
ATOM 1293 C C . GLU A 1 166 ? -14.832 -34.806 15.944 1.00 49.25 166 GLU A C 1
ATOM 1295 O O . GLU A 1 166 ? -15.580 -34.118 16.622 1.00 49.25 166 GLU A O 1
ATOM 1300 N N . GLU A 1 167 ? -13.930 -34.257 15.115 1.00 51.03 167 GLU A N 1
ATOM 1301 C CA . GLU A 1 167 ? -13.775 -32.796 14.944 1.00 51.03 167 GLU A CA 1
ATOM 1302 C C . GLU A 1 167 ? -14.817 -32.189 13.979 1.00 51.03 167 GLU A C 1
ATOM 1304 O O . GLU A 1 167 ? -15.161 -31.024 14.133 1.00 51.03 167 GLU A O 1
ATOM 1309 N N . GLU A 1 168 ? -15.357 -32.957 13.018 1.00 51.75 168 GLU A N 1
ATOM 1310 C CA . GLU A 1 168 ? -16.415 -32.464 12.109 1.00 51.75 168 GLU A CA 1
ATOM 1311 C C . GLU A 1 168 ? -17.789 -32.350 12.802 1.00 51.75 168 GLU A C 1
ATOM 1313 O O . GLU A 1 168 ? -18.581 -31.499 12.416 1.00 51.75 168 GLU A O 1
ATOM 1318 N N . GLU A 1 169 ? -18.080 -33.158 13.834 1.00 51.38 169 GLU A N 1
ATOM 1319 C CA . GLU A 1 169 ? -19.351 -33.057 14.580 1.00 51.38 169 GLU A CA 1
ATOM 1320 C C . GLU A 1 169 ? -19.372 -31.870 15.570 1.00 51.38 169 GLU A C 1
ATOM 1322 O O . GLU A 1 169 ? -20.446 -31.338 15.833 1.00 51.38 169 GLU A O 1
ATOM 1327 N N . GLU A 1 170 ? -18.220 -31.415 16.093 1.00 53.19 170 GLU A N 1
ATOM 1328 C CA . GLU A 1 170 ? -18.159 -30.221 16.963 1.00 53.19 170 GLU A CA 1
ATOM 1329 C C . GLU A 1 170 ? -18.316 -28.904 16.173 1.00 53.19 170 GLU A C 1
ATOM 1331 O O . GLU A 1 170 ? -18.902 -27.960 16.698 1.00 53.19 170 GLU A O 1
ATOM 1336 N N . GLU A 1 171 ? -17.853 -28.828 14.916 1.00 53.88 171 GLU A N 1
ATOM 1337 C CA . GLU A 1 171 ? -18.034 -27.624 14.078 1.00 53.88 171 GLU A CA 1
ATOM 1338 C C . GLU A 1 171 ? -19.496 -27.423 13.629 1.00 53.88 171 GLU A C 1
ATOM 1340 O O . GLU A 1 171 ? -19.935 -26.281 13.507 1.00 53.88 171 GLU A O 1
ATOM 1345 N N . GLU A 1 172 ? -20.273 -28.496 13.417 1.00 55.03 172 GLU A N 1
ATOM 1346 C CA . GLU A 1 172 ? -21.692 -28.371 13.033 1.00 55.03 172 GLU A CA 1
ATOM 1347 C C . GLU A 1 172 ? -22.591 -27.897 14.197 1.00 55.03 172 GLU A C 1
ATOM 1349 O O . GLU A 1 172 ? -23.592 -27.229 13.944 1.00 55.03 172 GLU A O 1
ATOM 1354 N N . GLU A 1 173 ? -22.247 -28.180 15.464 1.00 54.44 173 GLU A N 1
ATOM 1355 C CA . GLU A 1 173 ? -23.026 -27.696 16.622 1.00 54.44 173 GLU A CA 1
ATOM 1356 C C . GLU A 1 173 ? -22.782 -26.201 16.936 1.00 54.44 173 GLU A C 1
ATOM 1358 O O . GLU A 1 173 ? -23.707 -25.534 17.399 1.00 54.44 173 GLU A O 1
ATOM 1363 N N . GLU A 1 174 ? -21.595 -25.640 16.655 1.00 54.97 174 GLU A N 1
ATOM 1364 C CA . GLU A 1 174 ? -21.324 -24.200 16.867 1.00 54.97 174 GLU A CA 1
ATOM 1365 C C . GLU A 1 174 ? -22.014 -23.297 15.821 1.00 54.97 174 GLU A C 1
ATOM 1367 O O . GLU A 1 174 ? -22.448 -22.196 16.164 1.00 54.97 174 GLU A O 1
ATOM 1372 N N . GLU A 1 175 ? -22.182 -23.748 14.568 1.00 54.72 175 GLU A N 1
ATOM 1373 C CA . GLU A 1 175 ? -22.885 -22.963 13.532 1.00 54.72 175 GLU A CA 1
ATOM 1374 C C . GLU A 1 175 ? -24.399 -22.837 13.797 1.00 54.72 175 GLU A C 1
ATOM 1376 O O . GLU A 1 175 ? -25.003 -21.840 13.397 1.00 54.72 175 GLU A O 1
ATOM 1381 N N . GLU A 1 176 ? -25.036 -23.806 14.467 1.00 55.56 176 GLU A N 1
ATOM 1382 C CA . GLU A 1 176 ? -26.475 -23.728 14.767 1.00 55.56 176 GLU A CA 1
ATOM 1383 C C . GLU A 1 176 ? -26.797 -22.764 15.930 1.00 55.56 176 GLU A C 1
ATOM 1385 O O . GLU A 1 176 ? -27.861 -22.143 15.908 1.00 55.56 176 GLU A O 1
ATOM 1390 N N . GLU A 1 177 ? -25.892 -22.569 16.903 1.00 55.41 177 GLU A N 1
ATOM 1391 C CA . GLU A 1 177 ? -26.094 -21.608 18.007 1.00 55.41 177 GLU A CA 1
ATOM 1392 C C . GLU A 1 177 ? -25.928 -20.138 17.567 1.00 55.41 177 GLU A C 1
ATOM 1394 O O . GLU A 1 177 ? -26.687 -19.286 18.032 1.00 55.41 177 GLU A O 1
ATOM 1399 N N . GLU A 1 178 ? -25.011 -19.812 16.641 1.00 55.22 178 GLU A N 1
ATOM 1400 C CA . GLU A 1 178 ? -24.840 -18.422 16.163 1.00 55.22 178 GLU A CA 1
ATOM 1401 C C . GLU A 1 178 ? -26.057 -17.908 15.368 1.00 55.22 178 GLU A C 1
ATOM 1403 O O . GLU A 1 178 ? -26.363 -16.715 15.399 1.00 55.22 178 GLU A O 1
ATOM 1408 N N . VAL A 1 179 ? -26.791 -18.791 14.681 1.00 56.09 179 VAL A N 1
ATOM 1409 C CA . VAL A 1 179 ? -27.954 -18.394 13.866 1.00 56.09 179 VAL A CA 1
ATOM 1410 C C . VAL A 1 179 ? -29.172 -18.040 14.729 1.00 56.09 179 VAL A C 1
ATOM 1412 O O . VAL A 1 179 ? -29.951 -17.169 14.339 1.00 56.09 179 VAL A O 1
ATOM 1415 N N . GLU A 1 180 ? -29.351 -18.664 15.899 1.00 53.84 180 GLU A N 1
ATOM 1416 C CA . GLU A 1 180 ? -30.466 -18.320 16.796 1.00 53.84 180 GLU A CA 1
ATOM 1417 C C . GLU A 1 180 ? -30.253 -16.977 17.522 1.00 53.84 180 GLU A C 1
ATOM 1419 O O . GLU A 1 180 ? -31.234 -16.278 17.781 1.00 53.84 180 GLU A O 1
ATOM 1424 N N . GLU A 1 181 ? -29.009 -16.563 17.803 1.00 54.12 181 GLU A N 1
ATOM 1425 C CA . GLU A 1 181 ? -28.746 -15.261 18.444 1.00 54.12 181 GLU A CA 1
ATOM 1426 C C . GLU A 1 181 ? -28.968 -14.065 17.495 1.00 54.12 181 GLU A C 1
ATOM 1428 O O . GLU A 1 181 ? -29.441 -13.017 17.941 1.00 54.12 181 GLU A O 1
ATOM 1433 N N . GLU A 1 182 ? -28.701 -14.201 16.188 1.00 54.25 182 GLU A N 1
ATOM 1434 C CA . GLU A 1 182 ? -28.917 -13.101 15.230 1.00 54.25 182 GLU A CA 1
ATOM 1435 C C . GLU A 1 182 ? -30.409 -12.803 14.966 1.00 54.25 182 GLU A C 1
ATOM 1437 O O . GLU A 1 182 ? -30.761 -11.652 14.694 1.00 54.25 182 GLU A O 1
ATOM 1442 N N . GLU A 1 183 ? -31.312 -13.787 15.083 1.00 54.41 183 GLU A N 1
ATOM 1443 C CA . GLU A 1 183 ? -32.754 -13.551 14.888 1.00 54.41 183 GLU A CA 1
ATOM 1444 C C . GLU A 1 183 ? -33.413 -12.798 16.064 1.00 54.41 183 GLU A C 1
ATOM 1446 O O . GLU A 1 183 ? -34.417 -12.112 15.855 1.00 54.41 183 GLU A O 1
ATOM 1451 N N . GLU A 1 184 ? -32.863 -12.858 17.286 1.00 55.94 184 GLU A N 1
ATOM 1452 C CA . GLU A 1 184 ? -33.424 -12.125 18.435 1.00 55.94 184 GLU A CA 1
ATOM 1453 C C . GLU A 1 184 ? -33.060 -10.625 18.443 1.00 55.94 184 GLU A C 1
ATOM 1455 O O . GLU A 1 184 ? -33.823 -9.820 18.987 1.00 55.94 184 GLU A O 1
ATOM 1460 N N . GLU A 1 185 ? -31.955 -10.201 17.813 1.00 56.31 185 GLU A N 1
ATOM 1461 C CA . GLU A 1 185 ? -31.552 -8.781 17.803 1.00 56.31 185 GLU A CA 1
ATOM 1462 C C . GLU A 1 185 ? -32.329 -7.910 16.790 1.00 56.31 185 GLU A C 1
ATOM 1464 O O . GLU A 1 185 ? -32.425 -6.693 16.981 1.00 56.31 185 GLU A O 1
ATOM 1469 N N . GLU A 1 186 ? -32.952 -8.482 15.749 1.00 55.75 186 GLU A N 1
ATOM 1470 C CA . GLU A 1 186 ? -33.700 -7.693 14.748 1.00 55.75 186 GLU A CA 1
ATOM 1471 C C . GLU A 1 186 ? -35.093 -7.211 15.220 1.00 55.75 186 GLU A C 1
ATOM 1473 O O . GLU A 1 186 ? -35.672 -6.312 14.599 1.00 55.75 186 GLU A O 1
ATOM 1478 N N . GLU A 1 187 ? -35.648 -7.723 16.328 1.00 54.78 187 GLU A N 1
ATOM 1479 C CA . GLU A 1 187 ? -36.980 -7.300 16.805 1.00 54.78 187 GLU A CA 1
ATOM 1480 C C . GLU A 1 187 ? -36.984 -6.026 17.687 1.00 54.78 187 GLU A C 1
ATOM 1482 O O . GLU A 1 187 ? -38.060 -5.491 17.980 1.00 54.78 187 GLU A O 1
ATOM 1487 N N . GLU A 1 188 ? -35.825 -5.470 18.070 1.00 53.59 188 GLU A N 1
ATOM 1488 C CA . GLU A 1 188 ? -35.733 -4.348 19.030 1.00 53.59 188 GLU A CA 1
ATOM 1489 C C . GLU A 1 188 ? -35.298 -2.972 18.460 1.00 53.59 188 GLU A C 1
ATOM 1491 O O . GLU A 1 188 ? -34.777 -2.140 19.206 1.00 53.59 188 GLU A O 1
ATOM 1496 N N . GLU A 1 189 ? -35.573 -2.618 17.194 1.00 49.44 189 GLU A N 1
ATOM 1497 C CA . GLU A 1 189 ? -35.431 -1.209 16.751 1.00 49.44 189 GLU A CA 1
ATOM 1498 C C . GLU A 1 189 ? -36.738 -0.386 16.875 1.00 49.44 189 GLU A C 1
ATOM 1500 O O . GLU A 1 1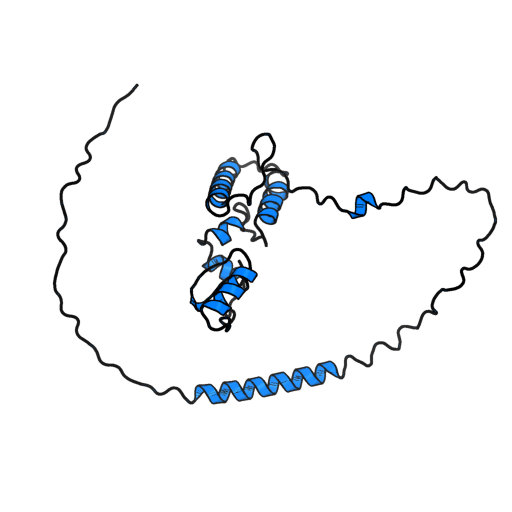89 ? -37.668 -0.525 16.071 1.00 49.44 189 GLU A O 1
ATOM 1505 N N . PRO A 1 190 ? -36.837 0.560 17.838 1.00 52.41 190 PRO A N 1
ATOM 1506 C CA . PRO A 1 190 ? -37.939 1.509 17.893 1.00 52.41 190 PRO A CA 1
ATOM 1507 C C . PRO A 1 190 ? -37.776 2.630 16.856 1.00 52.41 190 PRO A C 1
ATOM 1509 O O . PRO A 1 190 ? -36.852 3.443 16.897 1.00 52.41 190 PRO A O 1
ATOM 1512 N N . THR A 1 191 ? -38.776 2.760 15.985 1.00 55.34 191 THR A N 1
ATOM 1513 C CA . THR A 1 191 ? -38.952 3.904 15.084 1.00 55.34 191 THR A CA 1
ATOM 1514 C C . THR A 1 191 ? -39.133 5.199 15.891 1.00 55.34 191 THR A C 1
ATOM 1516 O O . THR A 1 191 ? -40.206 5.434 16.454 1.00 55.34 191 THR A O 1
ATOM 1519 N N . SER A 1 192 ? -38.114 6.061 15.943 1.00 51.03 192 SER A N 1
ATOM 1520 C CA . SER A 1 192 ? -38.218 7.389 16.561 1.00 51.03 192 SER A CA 1
ATOM 1521 C C . SER A 1 192 ? -38.033 8.497 15.528 1.00 51.03 192 SER A C 1
ATOM 1523 O O . SER A 1 192 ? -36.976 8.687 14.933 1.00 51.03 192 SER A O 1
ATOM 1525 N N . THR A 1 193 ? -39.131 9.213 15.324 1.00 58.47 193 THR A N 1
ATOM 1526 C CA . THR A 1 193 ? -39.327 10.415 14.517 1.00 58.47 193 THR A CA 1
ATOM 1527 C C . THR A 1 193 ? -38.528 11.601 15.057 1.00 58.47 193 THR A C 1
ATOM 1529 O O . THR A 1 193 ? -38.645 11.901 16.246 1.00 58.47 193 THR A O 1
ATOM 1532 N N . THR A 1 194 ? -37.830 12.358 14.206 1.00 54.38 194 THR A N 1
ATOM 1533 C CA . THR A 1 194 ? -37.345 13.696 14.587 1.00 54.38 194 THR A CA 1
ATOM 1534 C C . THR A 1 194 ? -37.627 14.742 13.519 1.00 54.38 194 THR A C 1
ATOM 1536 O O . THR A 1 194 ? -37.373 14.543 12.334 1.00 54.38 194 THR A O 1
ATOM 1539 N N . GLU A 1 195 ? -38.195 15.830 14.026 1.00 52.22 195 GLU A N 1
ATOM 1540 C CA . GLU A 1 195 ? -38.817 16.978 13.385 1.00 52.22 195 GLU A CA 1
ATOM 1541 C C . GLU A 1 195 ? -37.883 17.815 12.504 1.00 52.22 195 GLU A C 1
ATOM 1543 O O . GLU A 1 195 ? -36.673 17.903 12.706 1.00 52.22 195 GLU A O 1
ATOM 1548 N N . GLU A 1 196 ? -38.514 18.473 11.537 1.00 59.84 196 GLU A N 1
ATOM 1549 C CA . GLU A 1 196 ? -37.923 19.396 10.579 1.00 59.84 196 GLU A CA 1
ATOM 1550 C C . GLU A 1 196 ? -37.584 20.719 11.286 1.00 59.84 196 GLU A C 1
ATOM 1552 O O . GLU A 1 196 ? -38.469 21.405 11.799 1.00 59.84 196 GLU A O 1
ATOM 1557 N N . MET A 1 197 ? -36.297 21.076 11.335 1.00 56.50 197 MET A N 1
ATOM 1558 C CA . MET A 1 197 ? -35.827 22.360 11.857 1.00 56.50 197 MET A CA 1
ATOM 1559 C C . MET A 1 197 ? -35.456 23.268 10.681 1.00 56.50 197 MET A C 1
ATOM 1561 O O . MET A 1 197 ? -34.485 23.016 9.969 1.00 56.50 197 MET A O 1
ATOM 1565 N N . GLU A 1 198 ? -36.265 24.307 10.469 1.00 62.69 198 GLU A N 1
ATOM 1566 C CA . GLU A 1 198 ? -36.030 25.370 9.490 1.00 62.69 198 GLU A CA 1
ATOM 1567 C C . GLU A 1 198 ? -34.718 26.105 9.822 1.00 62.69 198 GLU A C 1
ATOM 1569 O O . GLU A 1 198 ? -34.550 26.631 10.925 1.00 62.69 198 GLU A O 1
ATOM 1574 N N . VAL A 1 199 ? -33.776 26.121 8.873 1.00 60.25 199 VAL A N 1
ATOM 1575 C CA . VAL A 1 199 ? -32.522 26.879 8.976 1.00 60.25 199 VAL A CA 1
ATOM 1576 C C . VAL A 1 199 ? -32.700 28.215 8.264 1.00 60.25 199 VAL A C 1
ATOM 1578 O O . VAL A 1 199 ? -32.955 28.269 7.063 1.00 60.25 199 VAL A O 1
ATOM 1581 N N . ASP A 1 200 ? -32.579 29.265 9.070 1.00 53.62 200 ASP A N 1
ATOM 1582 C CA . ASP A 1 200 ? -32.639 30.681 8.731 1.00 53.62 200 ASP A CA 1
ATOM 1583 C C . ASP A 1 200 ? -31.510 31.064 7.755 1.00 53.62 200 ASP A C 1
ATOM 1585 O O . ASP A 1 200 ? -30.327 30.805 7.989 1.00 53.62 200 ASP A O 1
ATOM 1589 N N . ASP A 1 201 ? -31.927 31.648 6.636 1.00 60.34 201 ASP A N 1
ATOM 1590 C CA . ASP A 1 201 ? -31.129 32.190 5.542 1.00 60.34 201 ASP A CA 1
ATOM 1591 C C . ASP A 1 201 ? -30.534 33.533 5.976 1.00 60.34 201 ASP A C 1
ATOM 1593 O O . ASP A 1 201 ? -31.287 34.487 6.166 1.00 60.34 201 ASP A O 1
ATOM 1597 N N . SER A 1 202 ? -29.211 33.627 6.155 1.00 57.19 202 SER A N 1
ATOM 1598 C CA . SER A 1 202 ? -28.494 34.910 6.160 1.00 57.19 202 SER A CA 1
ATOM 1599 C C . SER A 1 202 ? -26.971 34.755 6.023 1.00 57.19 202 SER A C 1
ATOM 1601 O O . SER A 1 202 ? -26.327 34.001 6.747 1.00 57.19 202 SER A O 1
ATOM 1603 N N . GLU A 1 203 ? -26.434 35.612 5.149 1.00 56.34 203 GLU A N 1
ATOM 1604 C CA . GLU A 1 203 ? -25.057 36.132 5.055 1.00 56.34 203 GLU A CA 1
ATOM 1605 C C . GLU A 1 203 ? -24.112 35.491 4.017 1.00 56.34 203 GLU A C 1
ATOM 1607 O O . GLU A 1 203 ? -23.341 34.565 4.265 1.00 56.34 203 GLU A O 1
ATOM 1612 N N . GLU A 1 204 ? -24.138 36.106 2.827 1.00 65.88 204 GLU A N 1
ATOM 1613 C CA . GLU A 1 204 ? -23.100 36.060 1.796 1.00 65.88 204 GLU A CA 1
ATOM 1614 C C . GLU A 1 204 ? -21.738 36.560 2.324 1.00 65.88 204 GLU A C 1
ATOM 1616 O O . GLU A 1 204 ? -21.674 37.629 2.940 1.00 65.88 204 GLU A O 1
ATOM 1621 N N . PRO A 1 205 ? -20.613 35.903 1.990 1.00 61.62 205 PRO A N 1
ATOM 1622 C CA . PRO A 1 205 ? -19.305 36.532 2.074 1.00 61.62 205 PRO A CA 1
ATOM 1623 C C . PRO A 1 205 ? -18.895 37.157 0.732 1.00 61.62 205 PRO A C 1
ATOM 1625 O O . PRO A 1 205 ? -18.819 36.506 -0.310 1.00 61.62 205 PRO A O 1
ATOM 1628 N N . LEU A 1 206 ? -18.599 38.452 0.825 1.00 55.81 206 LEU A N 1
ATOM 1629 C CA . LEU A 1 206 ? -18.076 39.353 -0.196 1.00 55.81 206 LEU A CA 1
ATOM 1630 C C . LEU A 1 206 ? -16.891 38.756 -0.973 1.00 55.81 206 LEU A C 1
ATOM 1632 O O . LEU A 1 206 ? -15.864 38.384 -0.401 1.00 55.81 206 LEU A O 1
ATOM 1636 N N . LEU A 1 207 ? -17.028 38.742 -2.298 1.00 53.31 207 LEU A N 1
ATOM 1637 C CA . LEU A 1 207 ? -15.933 38.538 -3.237 1.00 53.31 207 LEU A CA 1
ATOM 1638 C C . LEU A 1 207 ? -14.950 39.711 -3.116 1.00 53.31 207 LEU A C 1
ATOM 1640 O O . LEU A 1 207 ? -15.272 40.834 -3.492 1.00 53.31 207 LEU A O 1
ATOM 1644 N N . ASN A 1 208 ? -13.745 39.447 -2.610 1.00 55.28 208 ASN A N 1
ATOM 1645 C CA . ASN A 1 208 ? -12.628 40.375 -2.753 1.00 55.28 208 ASN A CA 1
ATOM 1646 C C . ASN A 1 208 ? -12.117 40.306 -4.196 1.00 55.28 208 ASN A C 1
ATOM 1648 O O . ASN A 1 208 ? -11.420 39.377 -4.600 1.00 55.28 208 ASN A O 1
ATOM 1652 N N . GLU A 1 209 ? -12.512 41.306 -4.965 1.00 61.88 209 GLU A N 1
ATOM 1653 C CA . GLU A 1 209 ? -12.076 41.612 -6.319 1.00 61.88 209 GLU A CA 1
ATOM 1654 C C . GLU A 1 209 ? -10.742 42.376 -6.306 1.00 61.88 209 GLU A C 1
ATOM 1656 O O . GLU A 1 209 ? -10.722 43.552 -6.616 1.00 61.88 209 GLU A O 1
ATOM 1661 N N . ASP A 1 210 ? -9.623 41.741 -5.938 1.00 60.06 210 ASP A N 1
ATOM 1662 C CA . ASP A 1 210 ? -8.283 42.329 -6.146 1.00 60.06 210 ASP A CA 1
ATOM 1663 C C . ASP A 1 210 ? -7.160 41.278 -6.028 1.00 60.06 210 ASP A C 1
ATOM 1665 O O . ASP A 1 210 ? -6.376 41.269 -5.083 1.00 60.06 210 ASP A O 1
ATOM 1669 N N . ASP A 1 211 ? -7.036 40.399 -7.026 1.00 56.25 211 ASP A N 1
ATOM 1670 C CA . ASP A 1 211 ? -5.728 39.804 -7.340 1.00 56.25 211 ASP A CA 1
ATOM 1671 C C . ASP A 1 211 ? -5.515 39.764 -8.857 1.00 56.25 211 ASP A C 1
ATOM 1673 O O . ASP A 1 211 ? -5.701 38.776 -9.572 1.00 56.25 211 ASP A O 1
ATOM 1677 N N . VAL A 1 212 ? -5.168 40.947 -9.358 1.00 57.91 212 VAL A N 1
ATOM 1678 C CA . VAL A 1 212 ? -4.616 41.186 -10.685 1.00 57.91 212 VAL A CA 1
ATOM 1679 C C . VAL A 1 212 ? -3.161 40.709 -10.679 1.00 57.91 212 VAL A C 1
ATOM 1681 O O . VAL A 1 212 ? -2.267 41.449 -10.279 1.00 57.91 212 VAL A O 1
ATOM 1684 N N . ILE A 1 213 ? -2.891 39.504 -11.185 1.00 53.94 213 ILE A N 1
ATOM 1685 C CA . ILE A 1 213 ? -1.533 39.130 -11.611 1.00 53.94 213 ILE A CA 1
ATOM 1686 C C . ILE A 1 213 ? -1.445 39.279 -13.131 1.00 53.94 213 ILE A C 1
ATOM 1688 O O . ILE A 1 213 ? -1.732 38.371 -13.909 1.00 53.94 213 ILE A O 1
ATOM 1692 N N . VAL A 1 214 ? -1.043 40.481 -13.542 1.00 50.91 214 VAL A N 1
ATOM 1693 C CA . VAL A 1 214 ? -0.484 40.777 -14.864 1.00 50.91 214 VAL A CA 1
ATOM 1694 C C . VAL A 1 214 ? 1.005 40.445 -14.821 1.00 50.91 214 VAL A C 1
ATOM 1696 O O . VAL A 1 214 ? 1.721 40.960 -13.966 1.00 50.91 214 VAL A O 1
ATOM 1699 N N . GLY A 1 215 ? 1.494 39.639 -15.765 1.00 49.88 215 GLY A N 1
ATOM 1700 C CA . GLY A 1 215 ? 2.936 39.458 -15.935 1.00 49.88 215 GLY A CA 1
ATOM 1701 C C . GLY A 1 215 ? 3.330 38.297 -16.833 1.00 49.88 215 GLY A C 1
ATOM 1702 O O . GLY A 1 215 ? 3.930 37.336 -16.367 1.00 49.88 215 GLY A O 1
ATOM 1703 N N . ALA A 1 216 ? 2.992 38.391 -18.116 1.00 54.50 216 ALA A N 1
ATOM 1704 C CA . ALA A 1 216 ? 3.598 37.581 -19.163 1.00 54.50 216 ALA A CA 1
ATOM 1705 C C . ALA A 1 216 ? 4.870 38.274 -19.702 1.00 54.50 216 ALA A C 1
ATOM 1707 O O . ALA A 1 216 ? 4.859 39.496 -19.857 1.00 54.50 216 ALA A O 1
ATOM 1708 N N . ASN A 1 217 ? 5.864 37.458 -20.090 1.00 53.22 217 ASN A N 1
ATOM 1709 C CA . ASN A 1 217 ? 7.004 37.746 -20.991 1.00 53.22 217 ASN A CA 1
ATOM 1710 C C . ASN A 1 217 ? 8.167 38.542 -20.328 1.00 53.22 217 ASN A C 1
ATOM 1712 O O . ASN A 1 217 ? 7.923 39.346 -19.442 1.00 53.22 217 ASN A O 1
ATOM 1716 N N . GLU A 1 218 ? 9.467 38.361 -20.603 1.00 57.28 218 GLU A N 1
ATOM 1717 C CA . GLU A 1 218 ? 10.206 37.996 -21.822 1.00 57.28 218 GLU A CA 1
ATOM 1718 C C . GLU A 1 218 ? 11.560 37.297 -21.505 1.00 57.28 218 GLU A C 1
ATOM 1720 O O . GLU A 1 218 ? 12.148 37.469 -20.440 1.00 57.28 218 GLU A O 1
ATOM 1725 N N . GLU A 1 219 ? 12.007 36.507 -22.483 1.00 61.19 219 GLU A N 1
ATOM 1726 C CA . GLU A 1 219 ? 13.368 36.176 -22.957 1.00 61.19 219 GLU A CA 1
ATOM 1727 C C . GLU A 1 219 ? 14.632 36.637 -22.181 1.00 61.19 219 GLU A C 1
ATOM 1729 O O . GLU A 1 219 ? 14.883 37.832 -22.035 1.00 61.19 219 GLU A O 1
ATOM 1734 N N . CYS A 1 220 ? 15.517 35.675 -21.853 1.00 47.47 220 CYS A N 1
ATOM 1735 C CA . CYS A 1 220 ? 16.953 35.603 -22.226 1.00 47.47 220 CYS A CA 1
ATOM 1736 C C . CYS A 1 220 ? 17.623 34.345 -21.645 1.00 47.47 220 CYS A C 1
ATOM 1738 O O . CYS A 1 220 ? 17.491 34.110 -20.424 1.00 47.47 220 CYS A O 1
#

Foldseek 3Di:
DALLQAQPVVRDGHPDSVVVQVCCVVPVVSDGDDDDPDDRVVVLVVCVVPLQSLLQAQLPPRDGHPANLRSLQCCCPPPVVVDDPDPCSVVSVVVSVVSCCVPPPPRFDADPVRHGDNRPDPPPVCVVVPPDPPDPDDPPDPDDDDDDPDDPDDDDPPPPPDPPVVVVVVVVVVVVVVVVVVVVVVVPDDDDDDDDDDDDDDDDDDDPPDDDDDDDDDDD

Secondary structure (DSSP, 8-state):
--GGGEETTTTEE-SSHHHHHHHHHHHSTT-PPPPPSS-HHHHHHHTTTSHHHHHTB-TTT--B-SSHHHHHHHIIIIIITTT-S-TTHHHHHHHHHHHHHHHSTT-S-B-TTSSBPPPPP---GGGGG---PPPPPPS----PPPPPS-PPP---TTSSSSSTTHHHHHHHHHHHHHHHHHHHHTT----------PPP---PPP--------------

pLDDT: mean 70.08, std 17.07, range [42.88, 96.31]

Sequence (220 aa):
MSFETFCAYCSIHFLDPFEKVLHVANHHGGLPPPNPVISEDYFRILHHYQPLVQARTCPICLLFCSNIAECQAHIYRVHLATQFPYGSVPMVLSQWLNSVSAQCPGALTYDSDGNIAPPPSPSSPWRAMAPTPPPPYSWLDHTPPPPYPGTPIFRSASDIMQVGEEEEEEEEEEEEEEVEEEEEEEEEEPTSTTEEMEVDDSEEPLLNEDDVIVGANEEC

Radius of gyration: 31.74 Å; chains: 1; bounding box: 77×96×50 Å